Protein AF-A0A952BLX7-F1 (afdb_monomer_lite)

Radius of gyration: 27.63 Å; chains: 1; bounding box: 74×50×72 Å

Secondary structure (DSSP, 8-state):
---PPPEEEEEEE---EEEEETTEEEEE----EEPSSEEEEPSSSBTT---S-TTTS-STTTTSEEEEEGGGHHHHHHHTT-S---TTTTS-SEEEES--TTT-BTT-EEEETTEEEEEEEE----HHHHHHTTT-TTHHHHHHHTT---EEEEEEE-EEEETT-BEEEEE--TTSPBHHHHHHHHHT-TT-HHHHHHHHT-TT--HHHHHHHHHHHHHHS----SS--SS---EEEEEEEE-SSSEEEEEEEETT-PPPPP--TT-EEEEEE--TT-SSPEEEEEEB-S-S--TT-EEEEEE--PPPTT-TTS--

Structure (mmCIF, N/CA/C/O backbone):
data_AF-A0A952BLX7-F1
#
_entry.id   AF-A0A952BLX7-F1
#
loop_
_atom_site.group_PDB
_atom_site.id
_atom_site.type_symbol
_atom_site.label_atom_id
_atom_site.label_alt_id
_atom_site.label_comp_id
_atom_site.label_asym_id
_atom_site.label_entity_id
_atom_site.label_seq_id
_atom_site.pdbx_PDB_ins_code
_atom_site.Cartn_x
_atom_site.Cartn_y
_atom_site.Cartn_z
_atom_site.occupancy
_atom_site.B_iso_or_equiv
_atom_site.auth_seq_id
_atom_site.auth_comp_id
_atom_site.auth_asym_id
_atom_site.auth_atom_id
_atom_site.pdbx_PDB_model_num
ATOM 1 N N . MET A 1 1 ? -9.402 -27.417 8.555 1.00 36.72 1 MET A N 1
ATOM 2 C CA . MET A 1 1 ? -8.716 -26.109 8.569 1.00 36.72 1 MET A CA 1
ATOM 3 C C . MET A 1 1 ? -9.660 -25.122 9.219 1.00 36.72 1 MET A C 1
ATOM 5 O O . MET A 1 1 ? -10.780 -24.999 8.744 1.00 36.72 1 MET A O 1
ATOM 9 N N . ILE A 1 2 ? -9.274 -24.515 10.339 1.00 40.34 2 ILE A N 1
ATOM 10 C CA . ILE A 1 2 ? -10.074 -23.453 10.956 1.00 40.34 2 ILE A CA 1
ATOM 11 C C . ILE A 1 2 ? -9.840 -22.214 10.093 1.00 40.34 2 ILE A C 1
ATOM 13 O O . ILE A 1 2 ? -8.712 -21.730 10.031 1.00 40.34 2 ILE A O 1
ATOM 17 N N . VAL A 1 3 ? -10.861 -21.754 9.369 1.00 49.69 3 VAL A N 1
ATOM 18 C CA . VAL A 1 3 ? -10.808 -20.441 8.717 1.00 49.69 3 VAL A CA 1
ATOM 19 C C . VAL A 1 3 ? -10.721 -19.427 9.853 1.00 49.69 3 VAL A C 1
ATOM 21 O O . VAL A 1 3 ? -11.636 -19.337 10.670 1.00 49.69 3 VAL A O 1
ATOM 24 N N . SER A 1 4 ? -9.583 -18.745 9.979 1.00 61.44 4 SER A N 1
ATOM 25 C CA . SER A 1 4 ? -9.433 -17.696 10.984 1.00 61.44 4 SER A CA 1
ATOM 26 C C . SER A 1 4 ? -10.446 -16.598 10.674 1.00 61.44 4 SER A C 1
ATOM 28 O O . SER A 1 4 ? -10.419 -16.028 9.587 1.00 61.44 4 SER A O 1
ATOM 30 N N . MET A 1 5 ? -11.357 -16.330 11.607 1.00 86.06 5 MET A N 1
ATOM 31 C CA . MET A 1 5 ? -12.361 -15.279 11.450 1.00 86.06 5 MET A CA 1
ATOM 32 C C . MET A 1 5 ? -11.675 -13.911 11.401 1.00 86.06 5 MET A C 1
ATOM 34 O O . MET A 1 5 ? -10.888 -13.598 12.299 1.00 86.06 5 MET A O 1
ATOM 38 N N . MET A 1 6 ? -11.998 -13.102 10.392 1.00 96.56 6 MET A N 1
ATOM 39 C CA . MET A 1 6 ? -11.533 -11.719 10.302 1.00 96.56 6 MET A CA 1
ATOM 40 C C . MET A 1 6 ? -12.228 -10.860 11.367 1.00 96.56 6 MET A C 1
ATOM 42 O O . MET A 1 6 ? -13.430 -11.022 11.611 1.00 96.56 6 MET A O 1
ATOM 46 N N . LYS A 1 7 ? -11.484 -9.971 12.035 1.00 97.81 7 LYS A N 1
ATOM 47 C CA . LYS A 1 7 ? -12.002 -9.167 13.157 1.00 97.81 7 LYS A CA 1
ATOM 48 C C . LYS A 1 7 ? -11.437 -7.754 13.192 1.00 97.81 7 LYS A C 1
ATOM 50 O O . LYS A 1 7 ? -10.290 -7.519 12.817 1.00 97.81 7 LYS A O 1
ATOM 55 N N . LEU A 1 8 ? -12.233 -6.836 13.733 1.00 98.44 8 LEU A N 1
ATOM 56 C CA . LEU A 1 8 ? -11.800 -5.507 14.141 1.00 98.44 8 LEU A CA 1
ATOM 57 C C . LEU A 1 8 ? -11.305 -5.572 15.590 1.00 98.44 8 LEU A C 1
ATOM 59 O O . LEU A 1 8 ? -12.074 -5.869 16.501 1.00 98.44 8 LEU A O 1
ATOM 63 N N . LEU A 1 9 ? -10.020 -5.316 15.819 1.00 98.25 9 LEU A N 1
ATOM 64 C CA . LEU A 1 9 ? -9.413 -5.381 17.152 1.00 98.25 9 LEU A CA 1
ATOM 65 C C . LEU A 1 9 ? -9.428 -4.038 17.875 1.00 98.25 9 LEU A C 1
ATOM 67 O O . LEU A 1 9 ? -9.515 -4.008 19.099 1.00 98.25 9 LEU A O 1
ATOM 71 N N . SER A 1 10 ? -9.352 -2.939 17.126 1.00 98.62 10 SER A N 1
ATOM 72 C CA . SER A 1 10 ? -9.364 -1.591 17.684 1.00 98.62 10 SER A CA 1
ATOM 73 C C . SER A 1 10 ? -9.881 -0.580 16.683 1.00 98.62 10 SER A C 1
ATOM 75 O O . SER A 1 10 ? -9.601 -0.689 15.487 1.00 98.62 10 SER A O 1
ATOM 77 N N . VAL A 1 11 ? -10.572 0.432 17.203 1.00 98.56 11 VAL A N 1
ATOM 78 C CA . VAL A 1 11 ? -10.833 1.673 16.482 1.00 98.56 11 VAL A CA 1
ATOM 79 C C . VAL A 1 11 ? -9.992 2.759 17.126 1.00 98.56 11 VAL A C 1
ATOM 81 O O . VAL A 1 11 ? -10.073 2.960 18.335 1.00 98.56 11 VAL A O 1
ATOM 84 N N . ASN A 1 12 ? -9.182 3.446 16.330 1.00 98.25 12 ASN A N 1
ATOM 85 C CA . ASN A 1 12 ? -8.261 4.466 16.806 1.00 98.25 12 ASN A CA 1
ATOM 86 C C . ASN A 1 12 ? -8.581 5.800 16.128 1.00 98.25 12 ASN A C 1
ATOM 88 O O . ASN A 1 12 ? -8.758 5.871 14.907 1.00 98.25 12 ASN A O 1
ATOM 92 N N . VAL A 1 13 ? -8.636 6.872 16.911 1.00 96.25 13 VAL A N 1
ATOM 93 C CA . VAL A 1 13 ? -8.955 8.214 16.406 1.00 96.25 13 VAL A CA 1
ATOM 94 C C . VAL A 1 13 ? -8.012 9.253 16.996 1.00 96.25 13 VAL A C 1
ATOM 96 O O . VAL A 1 13 ? -7.360 9.028 18.016 1.00 96.25 13 VAL A O 1
ATOM 99 N N . SER A 1 14 ? -7.916 10.401 16.338 1.00 93.81 14 SER A N 1
ATOM 100 C CA . SER A 1 14 ? -7.248 11.580 16.869 1.00 93.81 14 SER A CA 1
ATOM 101 C C . SER A 1 14 ? -7.832 12.834 16.244 1.00 93.81 14 SER A C 1
ATOM 103 O O . SER A 1 14 ? -7.900 12.958 15.019 1.00 93.81 14 SER A O 1
ATOM 105 N N . LEU A 1 15 ? -8.149 13.823 17.075 1.00 90.69 15 LEU A N 1
ATOM 106 C CA . LEU A 1 15 ? -8.284 15.183 16.574 1.00 90.69 15 LEU A CA 1
ATOM 107 C C . LEU A 1 15 ? -6.893 15.735 16.213 1.00 90.69 15 LEU A C 1
ATOM 109 O O . LEU A 1 15 ? -5.905 15.338 16.836 1.00 90.69 15 LEU A O 1
ATOM 113 N N . PRO A 1 16 ? -6.777 16.650 15.235 1.00 87.88 16 PRO A N 1
ATOM 114 C CA . PRO A 1 16 ? -5.495 17.202 14.840 1.00 87.88 16 PRO A CA 1
ATOM 115 C C . PRO A 1 16 ? -4.842 17.949 16.003 1.00 87.88 16 PRO A C 1
ATOM 117 O O . PRO A 1 16 ? -5.470 18.779 16.657 1.00 87.88 16 PRO A O 1
ATOM 120 N N . LYS A 1 17 ? -3.562 17.666 16.241 1.00 89.44 17 LYS A N 1
ATOM 121 C CA . LYS A 1 17 ? -2.744 18.308 17.274 1.00 89.44 17 LYS A CA 1
ATOM 122 C C . LYS A 1 17 ? -1.564 19.007 16.613 1.00 89.44 17 LYS A C 1
ATOM 124 O O . LYS A 1 17 ? -1.071 18.561 15.572 1.00 89.44 17 LYS A O 1
ATOM 129 N N . GLU A 1 18 ? -1.115 20.102 17.210 1.00 91.50 18 GLU A N 1
ATOM 130 C CA . GLU A 1 18 ? 0.116 20.771 16.801 1.00 91.50 18 GLU A CA 1
ATOM 131 C C . GLU A 1 18 ? 1.326 20.067 17.408 1.00 91.50 18 GLU A C 1
ATOM 133 O O . GLU A 1 18 ? 1.372 19.797 18.607 1.00 91.50 18 GLU A O 1
ATOM 138 N N . VAL A 1 19 ? 2.318 19.776 16.574 1.00 88.81 19 VAL A N 1
ATOM 139 C CA . VAL A 1 19 ? 3.584 19.177 16.997 1.00 88.81 19 VAL A CA 1
ATOM 140 C C . VAL A 1 19 ? 4.749 19.877 16.310 1.00 88.81 19 VAL A C 1
ATOM 142 O O . VAL A 1 19 ? 4.640 20.328 15.168 1.00 88.81 19 VAL A O 1
ATOM 145 N N . SER A 1 20 ? 5.880 19.965 17.007 1.00 87.94 20 SER A N 1
ATOM 146 C CA . SER A 1 20 ? 7.116 20.498 16.435 1.00 87.94 20 SER A CA 1
ATOM 147 C C . SER A 1 20 ? 7.839 19.404 15.655 1.00 87.94 20 SER A C 1
ATOM 149 O O . SER A 1 20 ? 8.144 18.344 16.201 1.00 87.94 20 SER A O 1
ATOM 151 N N . TYR A 1 21 ? 8.128 19.653 14.380 1.00 85.38 21 TYR A N 1
ATOM 152 C CA . TYR A 1 21 ? 8.918 18.759 13.539 1.00 85.38 21 TYR A CA 1
ATOM 153 C C . TYR A 1 21 ? 9.880 19.564 12.672 1.00 85.38 21 TYR A C 1
ATOM 155 O O . TYR A 1 21 ? 9.468 20.466 11.943 1.00 85.38 21 TYR A O 1
ATOM 163 N N . GLN A 1 22 ? 11.178 19.257 12.775 1.00 85.25 22 GLN A N 1
ATOM 164 C CA . GLN A 1 22 ? 12.251 19.965 12.059 1.00 85.25 22 GLN A CA 1
ATOM 165 C C . GLN A 1 22 ? 12.176 21.501 12.210 1.00 85.25 22 GLN A C 1
ATOM 167 O O . GLN A 1 22 ? 12.393 22.249 11.259 1.00 85.25 22 GLN A O 1
ATOM 172 N N . GLY A 1 23 ? 11.822 21.980 13.409 1.00 85.56 23 GLY A N 1
ATOM 173 C CA . GLY A 1 23 ? 11.717 23.411 13.713 1.00 85.56 23 GLY A CA 1
ATOM 174 C C . GLY A 1 23 ? 10.468 24.108 13.161 1.00 85.56 23 GLY A C 1
ATOM 175 O O . GLY A 1 23 ? 10.393 25.333 13.222 1.00 85.56 23 GLY A O 1
ATOM 176 N N . LYS A 1 24 ? 9.488 23.364 12.629 1.00 89.06 24 LYS A N 1
ATOM 177 C CA . LYS A 1 24 ? 8.195 23.893 12.171 1.00 89.06 24 LYS A CA 1
ATOM 178 C C . LYS A 1 24 ? 7.045 23.293 12.974 1.00 89.06 24 LYS A C 1
ATOM 180 O O . LYS A 1 24 ? 7.069 22.107 13.297 1.00 89.06 24 LYS A O 1
ATOM 185 N N . THR A 1 25 ? 6.016 24.095 13.233 1.00 91.25 25 THR A N 1
ATOM 186 C CA . THR A 1 25 ? 4.740 23.600 13.762 1.00 91.25 25 THR A CA 1
ATOM 187 C C . THR A 1 25 ? 3.964 22.912 12.645 1.00 91.25 25 THR A C 1
ATOM 189 O O . THR A 1 25 ? 3.727 23.498 11.589 1.00 91.25 25 THR A O 1
ATOM 192 N N . VAL A 1 26 ? 3.579 21.661 12.878 1.00 89.19 26 VAL A N 1
ATOM 193 C CA . VAL A 1 26 ? 2.782 20.847 11.960 1.00 89.19 26 VAL A CA 1
ATOM 194 C C . VAL A 1 26 ? 1.507 20.412 12.671 1.00 89.19 26 VAL A C 1
ATOM 196 O O . VAL A 1 26 ? 1.565 19.843 13.758 1.00 89.19 26 VAL A O 1
ATOM 199 N N . THR A 1 27 ? 0.357 20.621 12.036 1.00 88.75 27 THR A N 1
ATOM 200 C CA . THR A 1 27 ? -0.933 20.095 12.497 1.00 88.75 27 THR A CA 1
ATOM 201 C C . THR A 1 27 ? -1.143 18.686 11.936 1.00 88.75 27 THR A C 1
ATOM 203 O O . THR A 1 27 ? -1.102 18.476 10.721 1.00 88.75 27 THR A O 1
ATOM 206 N N . THR A 1 28 ? -1.345 17.688 12.799 1.00 86.44 28 THR A N 1
ATOM 207 C CA . THR A 1 28 ? -1.470 16.282 12.381 1.00 86.44 28 THR A CA 1
ATOM 208 C C . THR A 1 28 ? -2.360 15.464 13.313 1.00 86.44 28 THR A C 1
ATOM 210 O O . THR A 1 28 ? -2.390 15.696 14.516 1.00 86.44 28 THR A O 1
ATOM 213 N N . ALA A 1 29 ? -3.043 14.466 12.754 1.00 87.81 29 ALA A N 1
ATOM 214 C CA . ALA A 1 29 ? -3.871 13.494 13.474 1.00 87.81 29 ALA A CA 1
ATOM 215 C C . ALA A 1 29 ? -3.251 12.079 13.463 1.00 87.81 29 ALA A C 1
ATOM 217 O O . ALA A 1 29 ? -3.952 11.076 13.586 1.00 87.81 29 ALA A O 1
ATOM 218 N N . ILE A 1 30 ? -1.931 11.983 13.238 1.00 90.25 30 ILE A N 1
ATOM 219 C CA . ILE A 1 30 ? -1.209 10.699 13.147 1.00 90.25 30 ILE A CA 1
ATOM 220 C C . ILE A 1 30 ? -1.085 9.985 14.503 1.00 90.25 30 ILE A C 1
ATOM 222 O O . ILE A 1 30 ? -0.892 8.776 14.552 1.00 90.25 30 ILE A O 1
ATOM 226 N N . PHE A 1 31 ? -1.200 10.725 15.607 1.00 92.31 31 PHE A N 1
ATOM 227 C CA . PHE A 1 31 ? -1.144 10.193 16.968 1.00 92.31 31 PHE A CA 1
ATOM 228 C C . PHE A 1 31 ? -2.534 9.709 17.383 1.00 92.31 31 PHE A C 1
ATOM 230 O O . PHE A 1 31 ? -3.233 10.413 18.114 1.00 92.31 31 PHE A O 1
ATOM 237 N N . LYS A 1 32 ? -2.956 8.570 16.825 1.00 94.06 32 LYS A N 1
ATOM 238 C CA . LYS A 1 32 ? -4.250 7.950 17.118 1.00 94.06 32 LYS A CA 1
ATOM 239 C C . LYS A 1 32 ? -4.170 7.081 18.359 1.00 94.06 32 LYS A C 1
ATOM 241 O O . LYS A 1 32 ? -3.190 6.362 18.540 1.00 94.06 32 LYS A O 1
ATOM 246 N N . ASP A 1 33 ? -5.228 7.150 19.152 1.00 95.75 33 ASP A N 1
ATOM 247 C CA . ASP A 1 33 ? -5.399 6.381 20.377 1.00 95.75 33 ASP A CA 1
ATOM 248 C C . ASP A 1 33 ? -6.671 5.520 20.259 1.00 95.75 33 ASP A C 1
ATOM 250 O O . ASP A 1 33 ? -7.648 5.971 19.643 1.00 95.75 33 ASP A O 1
ATOM 254 N N . PRO A 1 34 ? -6.688 4.299 20.826 1.00 97.56 34 PRO A N 1
ATOM 255 C CA . PRO A 1 34 ? -7.883 3.463 20.866 1.00 97.56 34 PRO A CA 1
ATOM 256 C C . PRO A 1 34 ? -9.051 4.159 21.568 1.00 97.56 34 PRO A C 1
ATOM 258 O O . PRO A 1 34 ? -8.881 4.730 22.648 1.00 97.56 34 PRO A O 1
ATOM 261 N N . VAL A 1 35 ? -10.252 4.064 20.996 1.00 96.19 35 VAL A N 1
ATOM 262 C CA . VAL A 1 35 ? -11.476 4.557 21.641 1.00 96.19 35 VAL A CA 1
ATOM 263 C C . VAL A 1 35 ? -12.233 3.432 22.344 1.00 96.19 35 VAL A C 1
ATOM 265 O O . VAL A 1 35 ? -12.342 2.328 21.805 1.00 96.19 35 VAL A O 1
ATOM 268 N N . PRO A 1 36 ? -12.782 3.681 23.547 1.00 93.62 36 PRO A N 1
ATOM 269 C CA . PRO A 1 36 ? -13.656 2.723 24.203 1.00 93.62 36 PRO A CA 1
ATOM 270 C C . PRO A 1 36 ? -15.046 2.720 23.553 1.00 93.62 36 PRO A C 1
ATOM 272 O O . PRO A 1 36 ? -15.604 3.769 23.239 1.00 93.62 36 PRO A O 1
ATOM 275 N N . GLY A 1 37 ? -15.645 1.535 23.442 1.00 94.81 37 GLY A N 1
ATOM 276 C CA . GLY A 1 37 ? -17.012 1.376 22.948 1.00 94.81 37 GLY A CA 1
ATOM 277 C C . GLY A 1 37 ? -17.132 1.448 21.425 1.00 94.81 37 GLY A C 1
ATOM 278 O O . GLY A 1 37 ? -16.164 1.242 20.694 1.00 94.81 37 GLY A O 1
ATOM 279 N N . ARG A 1 38 ? -18.363 1.667 20.954 1.00 97.81 38 ARG A N 1
ATOM 280 C CA . ARG A 1 38 ? -18.668 1.788 19.526 1.00 97.81 38 ARG A CA 1
ATOM 281 C C . ARG A 1 38 ? -18.596 3.250 19.099 1.00 97.81 38 ARG A C 1
ATOM 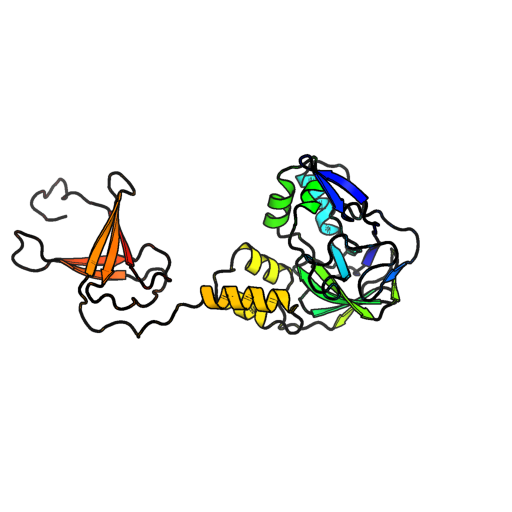283 O O . ARG A 1 38 ? -18.892 4.143 19.889 1.00 97.81 38 ARG A O 1
ATOM 290 N N . VAL A 1 39 ? -18.219 3.480 17.850 1.00 97.56 39 VAL A N 1
ATOM 291 C CA . VAL A 1 39 ? -18.072 4.805 17.255 1.00 97.56 39 VAL A CA 1
ATOM 292 C C . VAL A 1 39 ? -18.671 4.821 15.857 1.00 97.56 39 VAL A C 1
ATOM 294 O O . VAL A 1 39 ? -18.629 3.825 15.132 1.00 97.56 39 VAL A O 1
ATOM 297 N N . MET A 1 40 ? -19.256 5.955 15.486 1.00 97.88 40 MET A N 1
ATOM 298 C CA . MET A 1 40 ? -19.883 6.133 14.187 1.00 97.88 40 MET A CA 1
ATOM 299 C C . MET A 1 40 ? -18.834 6.354 13.096 1.00 97.88 40 MET A C 1
ATOM 301 O O . MET A 1 40 ? -18.023 7.279 13.175 1.00 97.88 40 MET A O 1
ATOM 305 N N . VAL A 1 41 ? -18.889 5.536 12.048 1.00 97.19 41 VAL A N 1
ATOM 306 C CA . VAL A 1 41 ? -18.167 5.774 10.798 1.00 97.19 41 VAL A CA 1
ATOM 307 C C . VAL A 1 41 ? -19.044 6.620 9.886 1.00 97.19 41 VAL A C 1
ATOM 309 O O . VAL A 1 41 ? -20.142 6.212 9.508 1.00 97.19 41 VAL A O 1
ATOM 312 N N . ARG A 1 42 ? -18.547 7.801 9.530 1.00 94.44 42 ARG A N 1
ATOM 313 C CA . ARG A 1 42 ? -19.170 8.756 8.614 1.00 94.44 42 ARG A CA 1
ATOM 314 C C . ARG A 1 42 ? -18.578 8.623 7.229 1.00 94.44 42 ARG A C 1
ATOM 316 O O . ARG A 1 42 ? -17.464 8.144 7.057 1.00 94.44 42 ARG A O 1
ATOM 323 N N . ARG A 1 43 ? -19.253 9.193 6.237 1.00 90.62 43 ARG A N 1
ATOM 324 C CA . ARG A 1 43 ? -18.808 9.202 4.840 1.00 90.62 43 ARG A CA 1
ATOM 325 C C . ARG A 1 43 ? -17.356 9.659 4.622 1.00 90.62 43 ARG A C 1
ATOM 327 O O . ARG A 1 43 ? -16.741 9.247 3.643 1.00 90.62 43 ARG A O 1
ATOM 334 N N . LEU A 1 44 ? -16.830 10.540 5.477 1.00 87.88 44 LEU A N 1
ATOM 335 C CA . LEU A 1 44 ? -15.509 11.162 5.302 1.00 87.88 44 LEU A CA 1
ATOM 336 C C . LEU A 1 44 ? -14.473 10.770 6.366 1.00 87.88 44 LEU A C 1
ATOM 338 O O . LEU A 1 44 ? -13.287 11.006 6.150 1.00 87.88 44 LEU A O 1
ATOM 342 N N . ASN A 1 45 ? -14.895 10.249 7.518 1.00 88.94 45 ASN A N 1
ATOM 343 C CA . ASN A 1 45 ? -14.036 9.949 8.666 1.00 88.94 45 ASN A CA 1
ATOM 344 C C . ASN A 1 45 ? -14.793 9.119 9.717 1.00 88.94 45 ASN A C 1
ATOM 346 O O . ASN A 1 45 ? -15.947 8.749 9.534 1.00 88.94 45 ASN A O 1
ATOM 350 N N . ILE A 1 46 ? -14.145 8.852 10.846 1.00 94.06 46 ILE A N 1
ATOM 351 C CA . ILE A 1 46 ? -14.775 8.306 12.051 1.00 94.06 46 ILE A CA 1
ATOM 352 C C . ILE A 1 46 ? -15.039 9.465 13.020 1.00 94.06 46 ILE A C 1
ATOM 354 O O . ILE A 1 46 ? -14.202 10.364 13.129 1.00 94.06 46 ILE A O 1
ATOM 358 N N . ASP A 1 47 ? -16.173 9.459 13.725 1.00 94.12 47 ASP A N 1
ATOM 359 C CA . ASP A 1 47 ? -16.458 10.455 14.765 1.00 94.12 47 ASP A CA 1
ATOM 360 C C . ASP A 1 47 ? -15.303 10.476 15.797 1.00 94.12 47 ASP A C 1
ATOM 362 O O . ASP A 1 47 ? -14.891 9.445 16.324 1.00 94.12 47 ASP A O 1
ATOM 366 N N . GLY A 1 48 ? -14.742 11.661 16.066 1.00 90.25 48 GLY A N 1
ATOM 367 C CA . GLY A 1 48 ? -13.549 11.827 16.913 1.00 90.25 48 GLY A CA 1
ATOM 368 C C . GLY A 1 48 ? -12.207 11.806 16.165 1.00 90.25 48 GLY A C 1
ATOM 369 O O . GLY A 1 48 ? -11.175 12.086 16.774 1.00 90.25 48 GLY A O 1
ATOM 370 N N . ASP A 1 49 ? -12.213 11.540 14.856 1.00 89.62 49 ASP A N 1
ATOM 371 C CA . ASP A 1 49 ? -11.053 11.658 13.968 1.00 89.62 49 ASP A CA 1
ATOM 372 C C . ASP A 1 49 ? -11.177 12.875 13.039 1.00 89.62 49 ASP A C 1
ATOM 374 O O . ASP A 1 49 ? -12.278 13.251 12.646 1.00 89.62 49 ASP A O 1
ATOM 378 N N . ASP A 1 50 ? -10.067 13.480 12.617 1.00 79.94 50 ASP A N 1
ATOM 379 C CA . ASP A 1 50 ? -10.084 14.447 11.506 1.00 79.94 50 ASP A CA 1
ATOM 380 C C . ASP A 1 50 ? -8.803 14.358 10.674 1.00 79.94 50 ASP A C 1
ATOM 382 O O . ASP A 1 50 ? -7.743 13.919 11.125 1.00 79.94 50 ASP A O 1
ATOM 386 N N . GLN A 1 51 ? -8.889 14.818 9.432 1.00 67.94 51 GLN A N 1
ATOM 387 C CA . GLN A 1 51 ? -7.767 14.873 8.507 1.00 67.94 51 GLN A CA 1
ATOM 388 C C . GLN A 1 51 ? -7.246 16.310 8.444 1.00 67.94 51 GLN A C 1
ATOM 390 O O . GLN A 1 51 ? -7.855 17.184 7.829 1.00 67.94 51 GLN A O 1
ATOM 395 N N . ALA A 1 52 ? -6.080 16.546 9.052 1.00 52.53 52 ALA A N 1
ATOM 396 C CA . ALA A 1 52 ? -5.484 17.881 9.175 1.00 52.53 52 ALA A CA 1
ATOM 397 C C . ALA A 1 52 ? -5.180 18.585 7.831 1.00 52.53 52 ALA A C 1
ATOM 399 O O . ALA A 1 52 ? -5.084 19.807 7.795 1.00 52.53 52 ALA A O 1
ATOM 400 N N . ASP A 1 53 ? -5.015 17.841 6.726 1.00 56.56 53 ASP A N 1
ATOM 401 C CA . ASP A 1 53 ? -4.794 18.428 5.395 1.00 56.56 53 ASP A CA 1
ATOM 402 C C . ASP A 1 53 ? -5.648 17.750 4.318 1.00 56.56 53 ASP A C 1
ATOM 404 O O . ASP A 1 53 ? -5.288 16.715 3.758 1.00 56.56 53 ASP A O 1
ATOM 408 N N . ARG A 1 54 ? -6.780 18.373 3.991 1.00 56.53 54 ARG A N 1
ATOM 409 C CA . ARG A 1 54 ? -7.747 17.866 3.007 1.00 56.53 54 ARG A CA 1
ATOM 410 C C . ARG A 1 54 ? -7.293 18.029 1.546 1.00 56.53 54 ARG A C 1
ATOM 412 O O . ARG A 1 54 ? -8.000 17.584 0.654 1.00 56.53 54 ARG A O 1
ATOM 419 N N . ARG A 1 55 ? -6.134 18.654 1.277 1.00 48.88 55 ARG A N 1
ATOM 420 C CA . ARG A 1 55 ? -5.595 18.843 -0.091 1.00 48.88 55 ARG A CA 1
ATOM 421 C C . ARG A 1 55 ? -4.671 17.711 -0.536 1.00 48.88 55 ARG A C 1
ATOM 423 O O . ARG A 1 55 ? -4.550 17.459 -1.728 1.00 48.88 55 ARG A O 1
ATOM 430 N N . VAL A 1 56 ? -4.007 17.047 0.411 1.00 50.56 56 VAL A N 1
ATOM 431 C CA . VAL A 1 56 ? -2.984 16.012 0.144 1.00 50.56 56 VAL A CA 1
ATOM 432 C C . VAL A 1 56 ? -3.575 14.596 0.234 1.00 50.56 56 VAL A C 1
ATOM 434 O O . VAL A 1 56 ? -2.949 13.629 -0.188 1.00 50.56 56 VAL A O 1
ATOM 437 N N . HIS A 1 57 ? -4.808 14.474 0.736 1.00 50.72 57 HIS A N 1
ATOM 438 C CA . HIS A 1 57 ? -5.517 13.210 0.955 1.00 50.72 57 HIS A CA 1
ATOM 439 C C . HIS A 1 57 ? -6.676 12.985 -0.036 1.00 50.72 57 HIS A C 1
ATOM 441 O O . HIS A 1 57 ? -7.671 12.354 0.306 1.00 50.72 57 HIS A O 1
ATOM 447 N N . GLY A 1 58 ? -6.538 13.464 -1.279 1.00 48.97 58 GLY A N 1
ATOM 448 C CA . GLY A 1 58 ? -7.591 13.345 -2.293 1.00 48.97 58 GLY A CA 1
ATOM 449 C C . GLY A 1 58 ? -8.899 14.010 -1.848 1.00 48.97 58 GLY A C 1
ATOM 450 O O . GLY A 1 58 ? -8.999 14.592 -0.770 1.00 48.97 58 GLY A O 1
ATOM 451 N N . VAL A 1 59 ? -9.932 13.954 -2.679 1.00 49.22 59 VAL A N 1
ATOM 452 C CA . VAL A 1 59 ? -11.278 14.304 -2.216 1.00 49.22 59 VAL A CA 1
ATOM 453 C C . VAL A 1 59 ? -11.642 13.236 -1.176 1.00 49.22 59 VAL A C 1
ATOM 455 O O . VAL A 1 59 ? -11.743 12.067 -1.527 1.00 49.22 59 VAL A O 1
ATOM 458 N N . GLY A 1 60 ? -11.722 13.611 0.105 1.00 59.91 60 GLY A N 1
ATOM 459 C CA . GLY A 1 60 ? -11.568 12.725 1.277 1.00 59.91 60 GLY A CA 1
ATOM 460 C C . GLY A 1 60 ? -12.557 11.566 1.470 1.00 59.91 60 GLY A C 1
ATOM 461 O O . GLY A 1 60 ? -12.595 10.996 2.552 1.00 59.91 60 GLY A O 1
ATOM 462 N N . PHE A 1 61 ? -13.348 11.200 0.463 1.00 70.12 61 PHE A N 1
ATOM 463 C CA . PHE A 1 61 ? -14.221 10.031 0.511 1.00 70.12 61 PHE A CA 1
ATOM 464 C C . PHE A 1 61 ? -13.474 8.720 0.207 1.00 70.12 61 PHE A C 1
ATOM 466 O O . PHE A 1 61 ? -13.792 7.704 0.811 1.00 70.12 61 PHE A O 1
ATOM 473 N N . GLU A 1 62 ? -12.454 8.732 -0.662 1.00 80.88 62 GLU A N 1
ATOM 474 C CA . GLU A 1 62 ? -11.700 7.518 -1.049 1.00 80.88 62 GLU A CA 1
ATOM 475 C C . GLU A 1 62 ? -10.800 6.967 0.074 1.00 80.88 62 GLU A C 1
ATOM 477 O O . GLU A 1 62 ? -10.354 5.823 0.025 1.00 80.88 62 GLU A O 1
ATOM 482 N N . MET A 1 63 ? -10.502 7.783 1.087 1.00 85.81 63 MET A N 1
ATOM 483 C CA . MET A 1 63 ? -9.567 7.465 2.174 1.00 85.81 63 MET A CA 1
ATOM 484 C C . MET A 1 63 ? -10.162 7.781 3.551 1.00 85.81 63 MET A C 1
ATOM 486 O O . MET A 1 63 ? -9.468 8.290 4.431 1.00 85.81 63 MET A O 1
ATOM 490 N N . ALA A 1 64 ? -11.456 7.499 3.723 1.00 90.38 64 ALA A N 1
ATOM 491 C CA . ALA A 1 64 ? -12.193 7.797 4.950 1.00 90.38 64 ALA A CA 1
ATOM 492 C C . ALA A 1 64 ? -11.636 7.050 6.174 1.00 90.38 64 ALA A C 1
ATOM 494 O O . ALA A 1 64 ? -11.595 7.603 7.273 1.00 90.38 64 ALA A O 1
ATOM 495 N N . THR A 1 65 ? -11.181 5.806 5.989 1.00 94.44 65 THR A N 1
ATOM 496 C CA . THR A 1 65 ? -10.564 5.003 7.055 1.00 94.44 65 THR A CA 1
ATOM 497 C C . THR A 1 65 ? -9.293 4.317 6.568 1.00 94.44 65 THR A C 1
ATOM 499 O O . THR A 1 65 ? -9.200 3.905 5.413 1.00 94.44 65 THR A O 1
ATOM 502 N N . TYR A 1 66 ? -8.298 4.201 7.446 1.00 96.44 66 TYR A N 1
ATOM 503 C CA . TYR A 1 66 ? -7.069 3.443 7.200 1.00 96.44 66 TYR A CA 1
ATOM 504 C C . TYR A 1 66 ? -7.071 2.166 8.043 1.00 96.44 66 TYR A C 1
ATOM 506 O O . TYR A 1 66 ? -7.165 2.251 9.269 1.00 96.44 66 TYR A O 1
ATOM 514 N N . ALA A 1 67 ? -6.957 1.006 7.396 1.00 98.31 67 ALA A N 1
ATOM 515 C CA . ALA A 1 67 ? -6.840 -0.288 8.051 1.00 98.31 67 ALA A CA 1
ATOM 516 C C . ALA A 1 67 ? -5.402 -0.807 8.018 1.00 98.31 67 ALA A C 1
ATOM 518 O O . ALA A 1 67 ? -4.721 -0.738 6.989 1.00 98.31 67 ALA A O 1
ATOM 519 N N . TYR A 1 68 ? -4.962 -1.361 9.147 1.00 98.50 68 TYR A N 1
ATOM 520 C CA . TYR A 1 68 ? -3.643 -1.961 9.271 1.00 98.50 68 TYR A CA 1
ATOM 521 C C . TYR A 1 68 ? -3.714 -3.335 9.957 1.00 98.50 68 TYR A C 1
ATOM 523 O O . TYR A 1 68 ? -4.265 -3.435 11.062 1.00 98.50 68 TYR A O 1
ATOM 531 N N . PRO A 1 69 ? -3.180 -4.396 9.321 1.00 98.19 69 PRO A N 1
ATOM 532 C CA . PRO A 1 69 ? -3.208 -5.747 9.876 1.00 98.19 69 PRO A CA 1
ATOM 533 C C . PRO A 1 69 ? -2.346 -5.877 11.135 1.00 98.19 69 PRO A C 1
ATOM 535 O O . PRO A 1 69 ? -1.164 -5.520 11.146 1.00 98.19 69 PRO A O 1
ATOM 538 N N . VAL A 1 70 ? -2.918 -6.441 12.198 1.00 97.81 70 VAL A N 1
ATOM 539 C CA . VAL A 1 70 ? -2.224 -6.700 13.466 1.00 97.81 70 VAL A CA 1
ATOM 540 C C . VAL A 1 70 ? -1.074 -7.692 13.292 1.00 97.81 70 VAL A C 1
ATOM 542 O O . VAL A 1 70 ? -0.105 -7.666 14.042 1.00 97.81 70 VAL A O 1
ATOM 545 N N . GLU A 1 71 ? -1.127 -8.543 12.269 1.00 96.19 71 GLU A N 1
ATOM 546 C CA . GLU A 1 71 ? -0.074 -9.495 11.923 1.00 96.19 71 GLU A CA 1
ATOM 547 C C . GLU A 1 71 ? 1.278 -8.804 11.685 1.00 96.19 71 GLU A C 1
ATOM 549 O O . GLU A 1 71 ? 2.334 -9.403 11.908 1.00 96.19 71 GLU A O 1
ATOM 554 N N . HIS A 1 72 ? 1.262 -7.529 11.284 1.00 97.94 72 HIS A N 1
ATOM 555 C CA . HIS A 1 72 ? 2.475 -6.744 11.071 1.00 97.94 72 HIS A CA 1
ATOM 556 C C . HIS A 1 72 ? 3.037 -6.132 12.353 1.00 97.94 72 HIS A C 1
ATOM 558 O O . HIS A 1 72 ? 4.214 -5.777 12.366 1.00 97.94 72 HIS A O 1
ATOM 564 N N . TYR A 1 73 ? 2.259 -6.039 13.437 1.00 97.62 73 TYR A N 1
ATOM 565 C CA . TYR A 1 73 ? 2.759 -5.552 14.729 1.00 97.62 73 TYR A CA 1
ATOM 566 C C . TYR A 1 73 ? 3.897 -6.439 15.230 1.00 97.62 73 TYR A C 1
ATOM 568 O O . TYR A 1 73 ? 5.000 -5.949 15.448 1.00 97.62 73 TYR A O 1
ATOM 576 N N . ALA A 1 74 ? 3.679 -7.756 15.260 1.00 94.12 74 ALA A N 1
ATOM 577 C CA . ALA A 1 74 ? 4.693 -8.725 15.676 1.00 94.12 74 ALA A CA 1
ATOM 578 C C . ALA A 1 74 ? 5.947 -8.707 14.783 1.00 94.12 74 ALA A C 1
ATOM 580 O O . ALA A 1 74 ? 7.047 -9.045 15.223 1.00 94.12 74 ALA A O 1
ATOM 581 N N . PHE A 1 75 ? 5.803 -8.339 13.505 1.00 96.50 75 PHE A N 1
ATOM 582 C CA . PHE A 1 75 ? 6.953 -8.125 12.630 1.00 96.50 75 PHE A CA 1
ATOM 583 C C . PHE A 1 75 ? 7.756 -6.900 13.081 1.00 96.50 75 PHE A C 1
ATOM 585 O O . PHE A 1 75 ? 8.960 -7.024 13.298 1.00 96.50 75 PHE A O 1
ATOM 592 N N . TRP A 1 76 ? 7.095 -5.755 13.269 1.00 97.00 76 TRP A N 1
ATOM 593 C CA . TRP A 1 76 ? 7.754 -4.509 13.656 1.00 97.00 76 TRP A CA 1
ATOM 594 C C . TRP A 1 76 ? 8.321 -4.531 15.074 1.00 97.00 76 TRP A C 1
ATOM 596 O O . TRP A 1 76 ? 9.384 -3.966 15.295 1.00 97.00 76 TRP A O 1
ATOM 606 N N . GLU A 1 77 ? 7.670 -5.203 16.020 1.00 96.12 77 GLU A N 1
ATOM 607 C CA . GLU A 1 77 ? 8.172 -5.392 17.388 1.00 96.12 77 GLU A CA 1
ATOM 608 C C . GLU A 1 77 ? 9.537 -6.087 17.382 1.00 96.12 77 GLU A C 1
ATOM 610 O O . GLU A 1 77 ? 10.485 -5.610 18.004 1.00 96.12 77 GLU A O 1
ATOM 615 N N . ARG A 1 78 ? 9.681 -7.158 16.590 1.00 96.19 78 ARG A N 1
ATOM 616 C CA . ARG A 1 78 ? 10.971 -7.844 16.416 1.00 96.19 78 ARG A CA 1
ATOM 617 C C . ARG A 1 78 ? 11.989 -6.981 15.679 1.00 96.19 78 ARG A C 1
ATOM 619 O O . ARG A 1 78 ? 13.133 -6.884 16.106 1.00 96.19 78 ARG A O 1
ATOM 626 N N . GLU A 1 79 ? 11.569 -6.367 14.580 1.00 95.94 79 GLU A N 1
ATOM 627 C CA . GLU A 1 79 ? 12.427 -5.586 13.681 1.00 95.94 79 GLU A CA 1
ATOM 628 C C . GLU A 1 79 ? 12.951 -4.287 14.328 1.00 95.94 79 GLU A C 1
ATOM 630 O O . GLU A 1 79 ? 14.003 -3.775 13.946 1.00 95.94 79 GLU A O 1
ATOM 635 N N . LEU A 1 80 ? 12.233 -3.757 15.323 1.00 95.12 80 LEU A N 1
ATOM 636 C CA . LEU A 1 80 ? 12.587 -2.545 16.071 1.00 95.12 80 LEU A CA 1
ATOM 637 C C . LEU A 1 80 ? 12.989 -2.824 17.525 1.00 95.12 80 LEU A C 1
ATOM 639 O O . LEU A 1 80 ? 13.213 -1.882 18.283 1.00 95.12 80 LEU A O 1
ATOM 643 N N . ASN A 1 81 ? 13.078 -4.098 17.922 1.00 94.75 81 ASN A N 1
ATOM 644 C CA . ASN A 1 81 ? 13.388 -4.528 19.287 1.00 94.75 81 ASN A CA 1
ATOM 645 C C . ASN A 1 81 ? 12.519 -3.822 20.353 1.00 94.75 81 ASN A C 1
ATOM 647 O O . ASN A 1 81 ? 13.020 -3.257 21.327 1.00 94.75 81 ASN A O 1
ATOM 651 N N . ARG A 1 82 ? 11.201 -3.827 20.136 1.00 93.75 82 ARG A N 1
ATOM 652 C CA . ARG A 1 82 ? 10.183 -3.252 21.028 1.00 93.75 82 ARG A CA 1
ATOM 653 C C . ARG A 1 82 ? 9.366 -4.378 21.646 1.00 93.75 82 ARG A C 1
ATOM 655 O O . ARG A 1 82 ? 9.020 -5.329 20.956 1.00 93.75 82 ARG A O 1
ATOM 662 N N . GLU A 1 83 ? 9.033 -4.253 22.929 1.00 92.19 83 GLU A N 1
ATOM 663 C CA . GLU A 1 83 ? 8.219 -5.262 23.623 1.00 92.19 83 GLU A CA 1
ATOM 664 C C . GLU A 1 83 ? 6.798 -5.346 23.064 1.00 92.19 83 GLU A C 1
ATOM 666 O O . GLU A 1 83 ? 6.265 -6.439 22.898 1.00 92.19 83 GLU A O 1
ATOM 671 N N . SER A 1 84 ? 6.181 -4.193 22.795 1.00 94.38 84 SER A N 1
ATOM 672 C CA . SER A 1 84 ? 4.871 -4.109 22.154 1.00 94.38 84 SER A CA 1
ATOM 673 C C . SER A 1 84 ? 4.638 -2.738 21.523 1.00 94.38 84 SER A C 1
ATOM 675 O O . SER A 1 84 ? 5.245 -1.743 21.935 1.00 94.38 84 SER A O 1
ATOM 677 N N . PHE A 1 85 ? 3.728 -2.676 20.550 1.00 95.75 85 PHE A N 1
ATOM 678 C CA . PHE A 1 85 ? 3.160 -1.417 20.066 1.00 95.75 85 PHE A CA 1
ATOM 679 C C . PHE A 1 85 ? 1.683 -1.268 20.455 1.00 95.75 85 PHE A C 1
ATOM 681 O O . PHE A 1 85 ? 0.920 -2.230 20.347 1.00 95.75 85 PHE A O 1
ATOM 688 N N . PRO A 1 86 ? 1.236 -0.064 20.859 1.00 96.12 86 PRO A N 1
ATOM 689 C CA . PRO A 1 86 ? -0.183 0.199 21.064 1.00 96.12 86 PRO A CA 1
ATOM 690 C C . PRO A 1 86 ? -0.928 0.217 19.724 1.00 96.12 86 PRO A C 1
ATOM 692 O O . PRO A 1 86 ? -0.380 0.636 18.706 1.00 96.12 86 PRO A O 1
ATOM 695 N N . TYR A 1 87 ? -2.202 -0.171 19.719 1.00 97.88 87 TYR A N 1
ATOM 696 C CA . TYR A 1 87 ? -3.045 -0.017 18.532 1.00 97.88 87 TYR A CA 1
ATOM 697 C C . TYR A 1 87 ? -3.148 1.452 18.096 1.00 97.88 87 TYR A C 1
ATOM 699 O O . TYR A 1 87 ? -3.184 2.354 18.933 1.00 97.88 87 TYR A O 1
ATOM 707 N N . GLY A 1 88 ? -3.141 1.695 16.783 1.00 96.56 88 GLY A N 1
ATOM 708 C CA . GLY A 1 88 ? -3.033 3.036 16.205 1.00 96.56 88 GLY A CA 1
ATOM 709 C C . GLY A 1 88 ? -1.592 3.530 16.026 1.00 96.56 88 GLY A C 1
ATOM 710 O O . GLY A 1 88 ? -1.390 4.654 15.555 1.00 96.56 88 GLY A O 1
ATOM 711 N N . GLN A 1 89 ? -0.573 2.729 16.377 1.00 96.12 89 GLN A N 1
ATOM 712 C 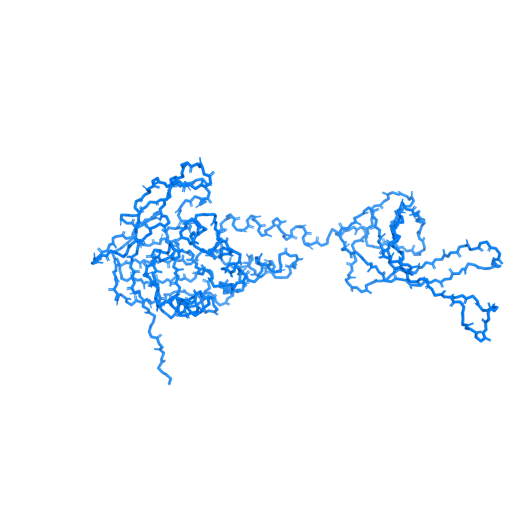CA . GLN A 1 89 ? 0.835 3.140 16.303 1.00 96.12 89 GLN A CA 1
ATOM 713 C C . GLN A 1 89 ? 1.250 3.588 14.898 1.00 96.12 89 GLN A C 1
ATOM 715 O O . GLN A 1 89 ? 2.017 4.544 14.767 1.00 96.12 89 GLN A O 1
ATOM 720 N N . PHE A 1 90 ? 0.735 2.943 13.851 1.00 95.69 90 PHE A N 1
ATOM 721 C CA . PHE A 1 90 ? 1.079 3.263 12.463 1.00 95.69 90 PHE A CA 1
ATOM 722 C C . PHE A 1 90 ? 0.131 4.310 11.855 1.00 95.69 90 PHE A C 1
ATOM 724 O O . PHE A 1 90 ? 0.213 4.621 10.663 1.00 95.69 90 PHE A O 1
ATOM 731 N N . GLY A 1 91 ? -0.724 4.909 12.691 1.00 94.56 91 GLY A N 1
ATOM 732 C CA . GLY A 1 91 ? -1.691 5.938 12.332 1.00 94.56 91 GLY A CA 1
ATOM 733 C C . GLY A 1 91 ? -2.992 5.385 11.758 1.00 94.56 91 GLY A C 1
ATOM 734 O O . GLY A 1 91 ? -3.743 6.148 11.150 1.00 94.56 91 GLY A O 1
ATOM 735 N N . GLU A 1 92 ? -3.244 4.084 11.898 1.00 96.94 92 GLU A N 1
ATOM 736 C CA . GLU A 1 92 ? -4.445 3.424 11.403 1.00 96.94 92 GLU A CA 1
ATOM 737 C C . GLU A 1 92 ? -5.676 3.734 12.240 1.00 96.94 92 GLU A C 1
ATOM 739 O O . GLU A 1 92 ? -5.611 3.829 13.464 1.00 96.94 92 GLU A O 1
ATOM 744 N N . ASN A 1 93 ? -6.815 3.849 11.565 1.00 97.88 93 ASN A N 1
ATOM 745 C CA . ASN A 1 93 ? -8.109 3.938 12.218 1.00 97.88 93 ASN A CA 1
ATOM 746 C C . ASN A 1 93 ? -8.606 2.568 12.661 1.00 97.88 93 ASN A C 1
ATOM 748 O O . ASN A 1 93 ? -9.237 2.466 13.703 1.00 97.88 93 ASN A O 1
ATOM 752 N N . LEU A 1 94 ? -8.341 1.534 11.863 1.00 98.56 94 LEU A N 1
ATOM 753 C CA . LEU A 1 94 ? -8.855 0.189 12.071 1.00 98.56 94 LEU A CA 1
ATOM 754 C C . LEU A 1 94 ? -7.675 -0.766 12.229 1.00 98.56 94 LEU A C 1
ATOM 756 O O . LEU A 1 94 ? -6.992 -1.088 11.255 1.00 98.56 94 LEU A O 1
ATOM 760 N N . THR A 1 95 ? -7.434 -1.235 13.449 1.00 98.69 95 THR A N 1
ATOM 761 C CA . THR A 1 95 ? -6.506 -2.349 13.657 1.00 98.69 95 THR A CA 1
ATOM 762 C C . THR A 1 95 ? -7.284 -3.641 13.455 1.00 98.69 95 THR A C 1
ATOM 764 O O . THR A 1 95 ? -8.234 -3.915 14.191 1.00 98.69 95 THR A O 1
ATOM 767 N N . VAL A 1 96 ? -6.920 -4.421 12.441 1.00 98.44 96 VAL A N 1
ATOM 768 C CA . VAL A 1 96 ? -7.703 -5.579 11.980 1.00 98.44 96 VAL A CA 1
ATOM 769 C C . VAL A 1 96 ? -6.891 -6.869 12.023 1.00 98.44 96 VAL A C 1
ATOM 771 O O . VAL A 1 96 ? -5.668 -6.825 11.982 1.00 98.44 96 VAL A O 1
ATOM 774 N N . SER A 1 97 ? -7.552 -8.022 12.085 1.00 97.88 97 SER A N 1
ATOM 775 C CA . SER A 1 97 ? -6.914 -9.337 11.948 1.00 97.88 97 SER A CA 1
ATOM 776 C C . SER A 1 97 ? -7.546 -10.156 10.828 1.00 97.88 97 SER A C 1
ATOM 778 O O . SER A 1 97 ? -8.748 -10.066 10.577 1.00 97.88 97 SER A O 1
ATOM 780 N N . GLY A 1 98 ? -6.735 -10.967 10.151 1.00 96.31 98 GLY A N 1
ATOM 781 C CA . GLY A 1 98 ? -7.139 -11.815 9.029 1.00 96.31 98 GLY A CA 1
ATOM 782 C C . GLY A 1 98 ? -7.250 -11.093 7.681 1.00 96.31 98 GLY A C 1
ATOM 783 O O . GLY A 1 98 ? -7.626 -11.728 6.703 1.00 96.31 98 GLY A O 1
ATOM 784 N N . LEU A 1 99 ? -6.912 -9.801 7.608 1.00 97.00 99 LEU A N 1
ATOM 785 C CA . LEU A 1 99 ? -7.039 -8.969 6.404 1.00 97.00 99 LEU A CA 1
ATOM 786 C C . LEU A 1 99 ? -5.672 -8.537 5.859 1.00 97.00 99 LEU A C 1
ATOM 788 O O . LEU A 1 99 ? -5.339 -7.356 5.863 1.00 97.00 99 LEU A O 1
ATOM 792 N N . ARG A 1 100 ? -4.851 -9.486 5.409 1.00 96.44 100 ARG A N 1
ATOM 793 C CA . ARG A 1 100 ? -3.514 -9.182 4.876 1.00 96.44 100 ARG A CA 1
ATOM 794 C C . ARG A 1 100 ? -3.578 -8.650 3.442 1.00 96.44 100 ARG A C 1
ATOM 796 O O . ARG A 1 100 ? -4.473 -8.986 2.672 1.00 96.44 100 ARG A O 1
ATOM 803 N N . GLU A 1 101 ? -2.592 -7.848 3.055 1.00 98.19 101 GLU A N 1
ATOM 804 C CA . GLU A 1 101 ? -2.528 -7.216 1.733 1.00 98.19 101 GLU A CA 1
ATOM 805 C C . GLU A 1 101 ? -2.452 -8.229 0.580 1.00 98.19 101 GLU A C 1
ATOM 807 O O . GLU A 1 101 ? -2.844 -7.904 -0.535 1.00 98.19 101 GLU A O 1
ATOM 812 N N . ASP A 1 102 ? -1.960 -9.448 0.825 1.00 97.31 102 ASP A N 1
ATOM 813 C CA . ASP A 1 102 ? -1.893 -10.537 -0.162 1.00 97.31 102 ASP A CA 1
ATOM 814 C C . ASP A 1 102 ? -3.217 -11.294 -0.339 1.00 97.31 102 ASP A C 1
ATOM 816 O O . ASP A 1 102 ? -3.343 -12.099 -1.262 1.00 97.31 102 ASP A O 1
ATOM 820 N N . THR A 1 103 ? -4.211 -11.034 0.511 1.00 96.06 103 THR A N 1
ATOM 821 C CA . THR A 1 103 ? -5.552 -11.620 0.401 1.00 96.06 103 THR A CA 1
ATOM 822 C C . THR A 1 103 ? -6.614 -10.584 0.055 1.00 96.06 103 THR A C 1
ATOM 824 O O . THR A 1 103 ? -7.545 -10.909 -0.677 1.00 96.06 103 THR A O 1
ATOM 827 N N . VAL A 1 104 ? -6.468 -9.353 0.547 1.00 97.81 104 VAL A N 1
ATOM 828 C CA . VAL A 1 104 ? -7.387 -8.235 0.288 1.00 97.81 104 VAL A CA 1
ATOM 829 C C . VAL A 1 104 ? -7.145 -7.648 -1.103 1.00 97.81 104 VAL A C 1
ATOM 831 O O . VAL A 1 104 ? -5.996 -7.420 -1.491 1.00 97.81 104 VAL A O 1
ATOM 834 N N . ARG A 1 105 ? -8.218 -7.370 -1.846 1.00 98.06 105 ARG A N 1
ATOM 835 C CA . ARG A 1 105 ? -8.193 -6.795 -3.198 1.00 98.06 105 ARG A CA 1
ATOM 836 C C . ARG A 1 105 ? -8.730 -5.377 -3.241 1.00 98.06 105 ARG A C 1
ATOM 838 O O . ARG A 1 105 ? -9.506 -4.945 -2.392 1.00 98.06 105 ARG A O 1
ATOM 845 N N . VAL A 1 106 ? -8.300 -4.644 -4.264 1.00 97.31 106 VAL A N 1
ATOM 846 C CA . VAL A 1 106 ? -8.913 -3.362 -4.626 1.00 97.31 106 VAL A CA 1
ATOM 847 C C . VAL A 1 106 ? -10.387 -3.608 -4.944 1.00 97.31 106 VAL A C 1
ATOM 849 O O . VAL A 1 106 ? -10.702 -4.472 -5.753 1.00 97.31 106 VAL A O 1
ATOM 852 N N . GLY A 1 107 ? -11.281 -2.847 -4.314 1.00 96.56 107 GLY A N 1
ATOM 853 C CA . GLY A 1 107 ? -12.722 -2.971 -4.507 1.00 96.56 107 GLY A CA 1
ATOM 854 C C . GLY A 1 107 ? -13.434 -3.942 -3.571 1.00 96.56 107 GLY A C 1
ATOM 855 O O . GLY A 1 107 ? -14.663 -3.896 -3.555 1.00 96.56 107 GLY A O 1
ATOM 856 N N . ASP A 1 108 ? -12.716 -4.742 -2.768 1.00 98.19 108 ASP A N 1
ATOM 857 C CA . ASP A 1 108 ? -13.341 -5.610 -1.762 1.00 98.19 108 ASP A CA 1
ATOM 858 C C . ASP A 1 108 ? -14.259 -4.796 -0.848 1.00 98.19 108 ASP A C 1
ATOM 860 O O . ASP A 1 108 ? -13.874 -3.733 -0.347 1.00 98.19 108 ASP A O 1
ATOM 864 N N . ILE A 1 109 ? -15.463 -5.311 -0.609 1.00 98.50 109 ILE A N 1
ATOM 865 C CA . ILE A 1 109 ? -16.460 -4.695 0.262 1.00 98.50 109 ILE A CA 1
ATOM 866 C C . ILE A 1 109 ? -16.578 -5.525 1.533 1.00 98.50 109 ILE A C 1
ATOM 868 O O . ILE A 1 109 ? -16.925 -6.704 1.487 1.00 98.50 109 ILE A O 1
ATOM 872 N N . PHE A 1 110 ? -16.356 -4.886 2.676 1.00 98.62 110 PHE A N 1
ATOM 873 C CA . PHE A 1 110 ? -16.459 -5.491 3.993 1.00 98.62 110 PHE A CA 1
ATOM 874 C C . PHE A 1 110 ? -17.581 -4.866 4.812 1.00 98.62 110 PHE A C 1
ATOM 876 O O . PHE A 1 110 ? -17.704 -3.642 4.892 1.00 98.62 110 PHE A O 1
ATOM 883 N N . ARG A 1 111 ? -18.354 -5.710 5.493 1.00 98.69 111 ARG A N 1
ATOM 884 C CA . ARG A 1 111 ? -19.231 -5.286 6.582 1.00 98.69 111 ARG A CA 1
ATOM 885 C C . ARG A 1 111 ? -18.488 -5.418 7.902 1.00 98.69 111 ARG A C 1
ATOM 887 O O . ARG A 1 111 ? -17.934 -6.473 8.205 1.00 98.69 111 ARG A O 1
ATOM 894 N N . ILE A 1 112 ? -18.477 -4.336 8.674 1.00 98.38 112 ILE A N 1
ATOM 895 C CA . ILE A 1 112 ? -17.892 -4.289 10.015 1.00 98.38 112 ILE A CA 1
ATOM 896 C C . ILE A 1 112 ? -18.900 -3.592 10.909 1.00 98.38 112 ILE A C 1
ATOM 898 O O . ILE A 1 112 ? -19.227 -2.430 10.675 1.00 98.38 112 ILE A O 1
ATOM 902 N N . GLY A 1 113 ? -19.434 -4.302 11.902 1.00 97.19 113 GLY A N 1
ATOM 903 C CA . GLY A 1 113 ? -20.529 -3.773 12.710 1.00 97.19 113 GLY A CA 1
ATOM 904 C C . GLY A 1 113 ? -21.693 -3.289 11.831 1.00 97.19 113 GLY A C 1
ATOM 905 O O . GLY A 1 113 ? -22.245 -4.050 11.039 1.00 97.19 113 GLY A O 1
ATOM 906 N N . GLY A 1 114 ? -22.059 -2.011 11.968 1.00 97.88 114 GLY A N 1
ATOM 907 C CA . GLY A 1 114 ? -23.104 -1.376 11.162 1.00 97.88 114 GLY A CA 1
ATOM 908 C C . GLY A 1 114 ? -22.630 -0.750 9.846 1.00 97.88 114 GLY A C 1
ATOM 909 O O . GLY A 1 114 ? -23.477 -0.339 9.062 1.00 97.88 114 GLY A O 1
ATOM 910 N N . ALA A 1 115 ? -21.322 -0.652 9.595 1.00 98.56 115 ALA A N 1
ATOM 911 C CA . ALA A 1 115 ? -20.779 0.056 8.435 1.00 98.56 115 ALA A CA 1
ATOM 912 C C . ALA A 1 115 ? -20.459 -0.896 7.271 1.00 98.56 115 ALA A C 1
ATOM 914 O O . ALA A 1 115 ? -20.061 -2.047 7.481 1.00 98.56 115 ALA A O 1
ATOM 915 N N . LEU A 1 116 ? -20.590 -0.386 6.043 1.00 98.56 116 LEU A N 1
ATOM 916 C CA . LEU A 1 116 ? -20.143 -1.058 4.821 1.00 98.56 116 LEU A CA 1
ATOM 917 C C . LEU A 1 116 ? -18.987 -0.261 4.214 1.00 98.56 116 LEU A C 1
ATOM 919 O O . LEU A 1 116 ? -19.155 0.904 3.845 1.00 98.56 116 LEU A O 1
ATOM 923 N N . LEU A 1 117 ? -17.814 -0.881 4.136 1.00 98.12 117 LEU A N 1
ATOM 924 C CA . LEU A 1 117 ? -16.560 -0.238 3.754 1.00 98.12 117 LEU A CA 1
ATOM 925 C C . LEU A 1 117 ? -15.980 -0.914 2.518 1.00 98.12 117 LEU A C 1
ATOM 927 O O . LEU A 1 117 ? -15.976 -2.136 2.440 1.00 98.12 117 LEU A O 1
ATOM 931 N N . GLN A 1 118 ? -15.449 -0.135 1.582 1.00 97.69 118 GLN A N 1
ATOM 932 C CA . GLN A 1 118 ? -14.840 -0.660 0.364 1.00 97.69 118 GLN A CA 1
ATOM 933 C C . GLN A 1 118 ? -13.371 -0.280 0.274 1.00 97.69 118 GLN A C 1
ATOM 935 O O . GLN A 1 118 ? -13.029 0.889 0.441 1.00 97.69 118 GLN A O 1
ATOM 940 N N . VAL A 1 119 ? -12.513 -1.250 -0.024 1.00 97.00 119 VAL A N 1
ATOM 941 C CA . VAL A 1 119 ? -11.075 -1.051 -0.207 1.00 97.00 119 VAL A CA 1
ATOM 942 C C . VAL A 1 119 ? -10.802 -0.259 -1.478 1.00 97.00 119 VAL A C 1
ATOM 944 O O . VAL A 1 119 ? -11.295 -0.602 -2.549 1.00 97.00 119 VAL A O 1
ATOM 947 N N . THR A 1 120 ? -9.971 0.775 -1.378 1.00 93.75 120 THR A N 1
ATOM 948 C CA . THR A 1 120 ? -9.707 1.694 -2.497 1.00 93.75 120 THR A CA 1
ATOM 949 C C . THR A 1 120 ? -8.267 1.620 -2.990 1.00 93.75 120 THR A C 1
ATOM 951 O O . THR A 1 120 ? -8.013 1.572 -4.194 1.00 93.75 120 THR A O 1
ATOM 954 N N . GLN A 1 121 ? -7.298 1.622 -2.072 1.00 93.19 121 GLN A N 1
ATOM 955 C CA . GLN A 1 121 ? -5.879 1.762 -2.407 1.00 93.19 121 GLN A CA 1
ATOM 956 C C . GLN A 1 121 ? -4.958 1.381 -1.238 1.00 93.19 121 GLN A C 1
ATOM 958 O O . GLN A 1 121 ? -5.370 1.461 -0.077 1.00 93.19 121 GLN A O 1
ATOM 963 N N . PRO A 1 122 ? -3.679 1.055 -1.503 1.00 95.38 122 PRO A N 1
ATOM 964 C CA . PRO A 1 122 ? -2.678 0.940 -0.454 1.00 95.38 122 PRO A CA 1
ATOM 965 C C . PRO A 1 122 ? -2.414 2.282 0.238 1.00 95.38 122 PRO A C 1
ATOM 967 O O . PRO A 1 122 ? -2.593 3.374 -0.319 1.00 95.38 122 PRO A O 1
ATOM 970 N N . ARG A 1 123 ? -1.900 2.204 1.462 1.00 93.19 123 ARG A N 1
ATOM 971 C CA . ARG A 1 123 ? -1.318 3.351 2.164 1.00 93.19 123 ARG A CA 1
ATOM 972 C C . ARG A 1 123 ? 0.067 3.661 1.590 1.00 93.19 123 ARG A C 1
ATOM 974 O O . ARG A 1 123 ? 0.945 2.812 1.598 1.00 93.19 123 ARG A O 1
ATOM 981 N N . VAL A 1 124 ? 0.309 4.908 1.182 1.00 88.75 124 VAL A N 1
ATOM 982 C CA . VAL A 1 124 ? 1.657 5.368 0.782 1.00 88.75 124 VAL A CA 1
ATOM 983 C C . VAL A 1 124 ? 2.269 6.226 1.885 1.00 88.75 124 VAL A C 1
ATOM 985 O O . VAL A 1 124 ? 1.776 7.339 2.086 1.00 88.75 124 VAL A O 1
ATOM 988 N N . PRO A 1 125 ? 3.294 5.760 2.625 1.00 85.44 125 PRO A N 1
ATOM 989 C CA . PRO A 1 125 ? 3.808 6.444 3.809 1.00 85.44 125 PRO A CA 1
ATOM 990 C C . PRO A 1 125 ? 4.186 7.900 3.516 1.00 85.44 125 PRO A C 1
ATOM 992 O O . PRO A 1 125 ? 4.661 8.250 2.442 1.00 85.44 125 PRO A O 1
ATOM 995 N N . CYS A 1 126 ? 3.935 8.775 4.488 1.00 83.62 126 CYS A N 1
ATOM 996 C CA . CYS A 1 126 ? 4.221 10.204 4.384 1.00 83.62 126 CYS A CA 1
ATOM 997 C C . CYS A 1 126 ? 5.031 10.664 5.597 1.00 83.62 126 CYS A C 1
ATOM 999 O O . CYS A 1 126 ? 5.143 9.936 6.583 1.00 83.62 126 CYS A O 1
ATOM 1001 N N . TYR A 1 127 ? 5.550 11.893 5.563 1.00 83.50 127 TYR A N 1
ATOM 1002 C CA . TYR A 1 127 ? 6.400 12.423 6.637 1.00 83.50 127 TYR A CA 1
ATOM 1003 C C . TYR A 1 127 ? 5.726 12.425 8.025 1.00 83.50 127 TYR A C 1
ATOM 1005 O O . TYR A 1 127 ? 6.416 12.371 9.036 1.00 83.50 127 TYR A O 1
ATOM 1013 N N . LYS A 1 128 ? 4.385 12.399 8.103 1.00 88.19 128 LYS A N 1
ATOM 1014 C CA . LYS A 1 128 ? 3.658 12.256 9.377 1.00 88.19 128 LYS A CA 1
ATOM 1015 C C . LYS A 1 128 ? 3.966 10.926 10.082 1.00 88.19 128 LYS A C 1
ATOM 1017 O O . LYS A 1 128 ? 4.032 10.903 11.304 1.00 88.19 128 LYS A O 1
ATOM 1022 N N . LEU A 1 129 ? 4.209 9.840 9.340 1.00 90.12 129 LEU A N 1
ATOM 1023 C CA . LEU A 1 129 ? 4.638 8.564 9.928 1.00 90.12 129 LEU A CA 1
ATOM 1024 C C . LEU A 1 129 ? 6.024 8.694 10.574 1.00 90.12 129 LEU A C 1
ATOM 1026 O O . LEU A 1 129 ? 6.225 8.202 11.678 1.00 90.12 129 LEU A O 1
ATOM 1030 N N . ALA A 1 130 ? 6.941 9.428 9.936 1.00 89.00 130 ALA A N 1
ATOM 1031 C CA . ALA A 1 130 ? 8.253 9.736 10.510 1.00 89.00 130 ALA A CA 1
ATOM 1032 C C . ALA A 1 130 ? 8.125 10.497 11.838 1.00 89.00 130 ALA A C 1
ATOM 1034 O O . ALA A 1 130 ? 8.863 10.238 12.778 1.00 89.00 130 ALA A O 1
ATOM 1035 N N . MET A 1 131 ? 7.155 11.412 11.934 1.00 89.75 131 MET A N 1
ATOM 1036 C CA . MET A 1 131 ? 6.870 12.145 13.172 1.00 89.75 131 MET A CA 1
ATOM 1037 C C . MET A 1 131 ? 6.351 11.225 14.283 1.00 89.75 131 MET A C 1
ATOM 1039 O O . MET A 1 131 ? 6.707 11.406 15.442 1.00 89.75 131 MET A O 1
ATOM 1043 N N . ARG A 1 132 ? 5.505 10.244 13.941 1.00 91.44 132 ARG A N 1
ATOM 1044 C CA . ARG A 1 132 ? 4.973 9.267 14.905 1.00 91.44 132 ARG A CA 1
ATOM 1045 C C . ARG A 1 132 ? 6.046 8.293 15.393 1.00 91.44 132 ARG A C 1
ATOM 1047 O O . ARG A 1 132 ? 6.006 7.887 16.551 1.00 91.44 132 ARG A O 1
ATOM 1054 N N . MET A 1 133 ? 6.989 7.960 14.516 1.00 92.56 133 MET A N 1
ATOM 1055 C CA . MET A 1 133 ? 8.085 7.012 14.728 1.00 92.56 133 MET A CA 1
ATOM 1056 C C . MET A 1 133 ? 9.421 7.737 14.937 1.00 92.56 133 MET A C 1
ATOM 1058 O O . MET A 1 133 ? 10.450 7.291 14.450 1.00 92.56 133 MET A O 1
ATOM 1062 N N . ALA A 1 134 ? 9.408 8.880 15.632 1.00 86.06 134 ALA A N 1
ATOM 1063 C CA . ALA A 1 134 ? 10.542 9.808 15.702 1.00 86.06 134 ALA A CA 1
ATOM 1064 C C . ALA A 1 134 ? 11.855 9.203 16.240 1.00 86.06 134 ALA A C 1
ATOM 1066 O O . ALA A 1 134 ? 12.926 9.732 15.953 1.00 86.06 134 ALA A O 1
ATOM 1067 N N . GLU A 1 135 ? 11.777 8.112 17.003 1.00 87.38 135 GLU A N 1
ATOM 1068 C CA . GLU A 1 135 ? 12.941 7.379 17.521 1.00 87.38 135 GLU A CA 1
ATOM 1069 C C . GLU A 1 135 ? 13.640 6.520 16.453 1.00 87.38 135 GLU A C 1
ATOM 1071 O O . GLU A 1 135 ? 14.775 6.107 16.656 1.00 87.38 135 GLU A O 1
ATOM 1076 N N . GLU A 1 136 ? 12.995 6.303 15.302 1.00 89.62 136 GLU A N 1
ATOM 1077 C CA . GLU A 1 136 ? 13.455 5.453 14.202 1.00 89.62 136 GLU A CA 1
ATOM 1078 C C . GLU A 1 136 ? 13.475 6.271 12.887 1.00 89.62 136 GLU A C 1
ATOM 1080 O O . GLU A 1 136 ? 12.533 6.215 12.088 1.00 89.62 136 GLU A O 1
ATOM 1085 N N . PRO A 1 137 ? 14.515 7.092 12.633 1.00 83.31 137 PRO A N 1
ATOM 1086 C CA . PRO A 1 137 ? 14.509 8.074 11.541 1.00 83.31 137 PRO A CA 1
ATOM 1087 C C . PRO A 1 137 ? 14.355 7.478 10.134 1.00 83.31 137 PRO A C 1
ATOM 1089 O O . PRO A 1 137 ? 13.821 8.133 9.237 1.00 83.31 137 PRO A O 1
ATOM 1092 N N . ASP A 1 138 ? 14.820 6.245 9.930 1.00 89.56 138 ASP A N 1
ATOM 1093 C CA . ASP A 1 138 ? 14.740 5.508 8.667 1.00 89.56 138 ASP A CA 1
ATOM 1094 C C . ASP A 1 138 ? 13.462 4.659 8.540 1.00 89.56 138 ASP A C 1
ATOM 1096 O O . ASP A 1 138 ? 13.221 4.037 7.497 1.00 89.56 138 ASP A O 1
ATOM 1100 N N . PHE A 1 139 ? 12.601 4.668 9.563 1.00 93.88 139 PHE A N 1
ATOM 1101 C CA . PHE A 1 139 ? 11.402 3.845 9.610 1.00 93.88 139 PHE A CA 1
ATOM 1102 C C . PHE A 1 139 ? 10.480 4.019 8.400 1.00 93.88 139 PHE A C 1
ATOM 1104 O O . PHE A 1 139 ? 10.041 3.002 7.873 1.00 93.88 139 PHE A O 1
ATOM 1111 N N . PRO A 1 140 ? 10.193 5.231 7.878 1.00 91.94 140 PRO A N 1
ATOM 1112 C CA . PRO A 1 140 ? 9.344 5.363 6.694 1.00 91.94 140 PRO A CA 1
ATOM 1113 C C . PRO A 1 140 ? 9.877 4.602 5.473 1.00 91.94 140 PRO A C 1
ATOM 1115 O O . PRO A 1 140 ? 9.090 4.013 4.734 1.00 91.94 140 PRO A O 1
ATOM 1118 N N . ALA A 1 141 ? 11.200 4.583 5.280 1.00 91.44 141 ALA A N 1
ATOM 1119 C CA . ALA A 1 141 ? 11.828 3.859 4.180 1.00 91.44 141 ALA A CA 1
ATOM 1120 C C . ALA A 1 141 ? 11.743 2.343 4.400 1.00 91.44 141 ALA A C 1
ATOM 1122 O O . ALA A 1 141 ? 11.390 1.614 3.475 1.00 91.44 141 ALA A O 1
ATOM 1123 N N . ARG A 1 142 ? 11.984 1.870 5.631 1.00 95.00 142 ARG A N 1
ATOM 1124 C CA . ARG A 1 142 ? 11.825 0.454 6.009 1.00 95.00 142 ARG A CA 1
ATOM 1125 C C . ARG A 1 142 ? 10.376 -0.003 5.865 1.00 95.00 142 ARG A C 1
ATOM 1127 O O . ARG A 1 142 ? 10.120 -1.055 5.287 1.00 95.00 142 ARG A O 1
ATOM 1134 N N . PHE A 1 143 ? 9.428 0.808 6.326 1.00 95.75 143 PHE A N 1
ATOM 1135 C CA . PHE A 1 143 ? 7.992 0.571 6.217 1.00 95.75 143 PHE A CA 1
ATOM 1136 C C . PHE A 1 143 ? 7.575 0.411 4.757 1.00 95.75 143 PHE A C 1
ATOM 1138 O O . PHE A 1 143 ? 6.969 -0.599 4.401 1.00 95.75 143 PHE A O 1
ATOM 1145 N N . GLN A 1 144 ? 7.995 1.344 3.899 1.00 94.19 144 GLN A N 1
ATOM 1146 C CA . GLN A 1 144 ? 7.749 1.275 2.464 1.00 94.19 144 GLN A CA 1
ATOM 1147 C C . GLN A 1 144 ? 8.389 0.031 1.830 1.00 94.19 144 GLN A C 1
ATOM 1149 O O . GLN A 1 144 ? 7.703 -0.732 1.158 1.00 94.19 144 GLN A O 1
ATOM 1154 N N . ALA A 1 145 ? 9.678 -0.211 2.081 1.00 92.69 145 ALA A N 1
ATOM 1155 C CA . ALA A 1 145 ? 10.411 -1.348 1.523 1.00 92.69 145 ALA A CA 1
ATOM 1156 C C . ALA A 1 145 ? 9.855 -2.707 1.977 1.00 92.69 145 ALA A C 1
ATOM 1158 O O . ALA A 1 145 ? 9.967 -3.696 1.258 1.00 92.69 145 ALA A O 1
ATOM 1159 N N . SER A 1 146 ? 9.238 -2.766 3.159 1.00 95.50 146 SER A N 1
ATOM 1160 C CA . SER A 1 146 ? 8.647 -3.995 3.689 1.00 95.50 146 SER A CA 1
ATOM 1161 C C . SER A 1 146 ? 7.385 -4.445 2.945 1.00 95.50 146 SER A C 1
ATOM 1163 O O . SER A 1 146 ? 6.980 -5.597 3.111 1.00 95.50 146 SER A O 1
ATOM 1165 N N . GLY A 1 147 ? 6.723 -3.536 2.216 1.00 95.75 147 GLY A N 1
ATOM 1166 C CA . GLY A 1 147 ? 5.416 -3.752 1.592 1.00 95.75 147 GLY A CA 1
ATOM 1167 C C . GLY A 1 147 ? 4.238 -3.917 2.568 1.00 95.75 147 GLY A C 1
ATOM 1168 O O . GLY A 1 147 ? 3.108 -4.086 2.123 1.00 95.75 147 GLY A O 1
ATOM 1169 N N . ARG A 1 148 ? 4.473 -3.848 3.885 1.00 97.06 148 ARG A N 1
ATOM 1170 C CA . ARG A 1 148 ? 3.463 -3.981 4.950 1.00 97.06 148 ARG A CA 1
ATOM 1171 C C . ARG A 1 148 ? 2.854 -2.625 5.244 1.00 97.06 148 ARG A C 1
ATOM 1173 O O . ARG A 1 148 ? 3.174 -2.005 6.253 1.00 97.06 148 ARG A O 1
ATOM 1180 N N . MET A 1 149 ? 2.081 -2.110 4.298 1.00 96.31 149 MET A N 1
ATOM 1181 C CA . MET A 1 149 ? 1.604 -0.732 4.364 1.00 96.31 149 MET A CA 1
ATOM 1182 C C . MET A 1 149 ? 0.143 -0.619 4.799 1.00 96.31 149 MET A C 1
ATOM 1184 O O . MET A 1 149 ? -0.269 0.459 5.206 1.00 96.31 149 MET A O 1
ATOM 1188 N N . GLY A 1 150 ? -0.639 -1.698 4.763 1.00 97.94 150 GLY A N 1
ATOM 1189 C CA . GLY A 1 150 ? -2.089 -1.633 4.917 1.00 97.94 150 GLY A CA 1
ATOM 1190 C C . GLY A 1 150 ? -2.769 -0.878 3.769 1.00 97.94 150 GLY A C 1
ATOM 1191 O O . GLY A 1 150 ? -2.181 -0.616 2.713 1.00 97.94 150 GLY A O 1
ATOM 1192 N N . PHE A 1 151 ? -4.038 -0.531 3.965 1.00 97.38 151 PHE A N 1
ATOM 1193 C CA . PHE A 1 151 ? -4.897 -0.022 2.895 1.00 97.38 151 PHE A CA 1
ATOM 1194 C C . PHE A 1 151 ? -5.994 0.903 3.415 1.00 97.38 151 PHE A C 1
ATOM 1196 O O . PHE A 1 151 ? -6.382 0.869 4.582 1.00 97.38 151 PHE A O 1
ATOM 1203 N N . TYR A 1 152 ? -6.478 1.760 2.526 1.00 95.62 152 TYR A N 1
ATOM 1204 C CA . TYR A 1 152 ? -7.586 2.664 2.786 1.00 95.62 152 TYR A CA 1
ATOM 1205 C C . TYR A 1 152 ? -8.917 2.052 2.369 1.00 95.62 152 TYR A C 1
ATOM 1207 O O . TYR A 1 152 ? -8.983 1.268 1.417 1.00 95.62 152 TYR A O 1
ATOM 1215 N N . LEU A 1 153 ? -9.972 2.460 3.075 1.00 95.81 153 LEU A N 1
ATOM 1216 C CA . LEU A 1 153 ? -11.346 2.154 2.724 1.00 95.81 153 LEU A CA 1
ATOM 1217 C C . LEU A 1 153 ? -12.197 3.423 2.659 1.00 95.81 153 LEU A C 1
ATOM 1219 O O . LEU A 1 153 ? -12.098 4.308 3.520 1.00 95.81 153 LEU A O 1
ATOM 1223 N N . ARG A 1 154 ? -13.076 3.467 1.657 1.00 94.31 154 ARG A N 1
ATOM 1224 C CA . ARG A 1 154 ? -14.195 4.408 1.567 1.00 94.31 154 ARG A CA 1
ATOM 1225 C C . ARG A 1 154 ? -15.439 3.835 2.225 1.00 94.31 154 ARG A C 1
ATOM 1227 O O . ARG A 1 154 ? -15.582 2.622 2.361 1.00 94.31 154 ARG A O 1
ATOM 1234 N N . VAL A 1 155 ? -16.354 4.715 2.606 1.00 95.75 155 VAL A N 1
ATOM 1235 C CA . VAL A 1 155 ? -17.600 4.347 3.286 1.00 95.75 155 VAL A CA 1
ATOM 1236 C C . VAL A 1 155 ? -18.731 4.306 2.268 1.00 95.75 155 VAL A C 1
ATOM 1238 O O . VAL A 1 155 ? -19.029 5.321 1.636 1.00 95.75 155 VAL A O 1
ATOM 1241 N N . LEU A 1 156 ? -19.344 3.133 2.111 1.00 96.12 156 LEU A N 1
ATOM 1242 C CA . LEU A 1 156 ? -20.536 2.929 1.286 1.00 96.12 156 LEU A CA 1
ATOM 1243 C C . LEU A 1 156 ? -21.814 3.124 2.110 1.00 96.12 156 LEU A C 1
ATOM 1245 O O . LEU A 1 156 ? -22.752 3.769 1.648 1.00 96.12 156 LEU A O 1
ATOM 1249 N N . GLU A 1 157 ? -21.818 2.621 3.347 1.00 97.88 157 GLU A N 1
ATOM 1250 C CA . GLU A 1 157 ? -22.900 2.800 4.321 1.00 97.88 157 GLU A CA 1
ATOM 1251 C C . GLU A 1 157 ? -22.303 3.255 5.659 1.00 97.88 157 GLU A C 1
ATOM 1253 O O . GLU A 1 157 ? -21.414 2.591 6.201 1.00 97.88 157 GLU A O 1
ATOM 1258 N N . GLU A 1 158 ? -22.780 4.391 6.180 1.00 98.19 158 GLU A N 1
ATOM 1259 C CA . GLU A 1 158 ? -22.427 4.861 7.525 1.00 98.19 158 GLU A CA 1
ATOM 1260 C C . GLU A 1 158 ? -22.987 3.913 8.588 1.00 98.19 158 GLU A C 1
ATOM 1262 O O . GLU A 1 158 ? -24.090 3.383 8.446 1.00 98.19 158 GLU A O 1
ATOM 1267 N N . GLY A 1 159 ? -22.257 3.737 9.686 1.00 98.31 159 GLY A N 1
ATOM 1268 C CA . GLY A 1 159 ? -22.709 2.883 10.774 1.00 98.31 159 GLY A CA 1
ATOM 1269 C C . GLY A 1 159 ? -21.737 2.818 11.940 1.00 98.31 159 GLY A C 1
ATOM 1270 O O . GLY A 1 159 ? -20.575 3.212 11.841 1.00 98.31 159 GLY A O 1
ATOM 1271 N N . GLU A 1 160 ? -22.230 2.322 13.072 1.00 98.56 160 GLU A N 1
ATOM 1272 C CA . GLU A 1 160 ? -21.416 2.163 14.273 1.00 98.56 160 GLU A CA 1
ATOM 1273 C C . GLU A 1 160 ? -20.579 0.886 14.220 1.00 98.56 160 GLU A C 1
ATOM 1275 O O . GLU A 1 160 ? -21.104 -0.210 13.974 1.00 98.56 160 GLU A O 1
ATOM 1280 N N . ILE A 1 161 ? -19.296 1.029 14.539 1.00 98.62 161 ILE A N 1
ATOM 1281 C CA . ILE A 1 161 ? -18.326 -0.063 14.652 1.00 98.62 161 ILE A CA 1
ATOM 1282 C C . ILE A 1 161 ? -17.668 -0.039 16.028 1.00 98.62 161 ILE A C 1
ATOM 1284 O O . ILE A 1 161 ? -17.587 1.013 16.658 1.00 98.62 161 ILE A O 1
ATOM 1288 N N . GLY A 1 162 ? -17.159 -1.170 16.497 1.00 98.31 162 GLY A N 1
ATOM 1289 C CA . GLY A 1 162 ? -16.384 -1.239 17.732 1.00 98.31 162 GLY A CA 1
ATOM 1290 C C . GLY A 1 162 ? -15.411 -2.410 17.756 1.00 98.31 162 GLY A C 1
ATOM 1291 O O . GLY A 1 162 ? -15.515 -3.357 16.976 1.00 98.31 162 GLY A O 1
ATOM 1292 N N . ALA A 1 163 ? -14.453 -2.346 18.680 1.00 98.12 163 ALA A N 1
ATOM 1293 C CA . ALA A 1 163 ? -13.538 -3.454 18.925 1.00 98.12 163 ALA A CA 1
ATOM 1294 C C . ALA A 1 163 ? -14.314 -4.748 19.237 1.00 98.12 163 ALA A C 1
ATOM 1296 O O . ALA A 1 163 ? -15.245 -4.753 20.044 1.00 98.12 163 ALA A O 1
ATOM 1297 N N . GLY A 1 164 ? -13.912 -5.848 18.603 1.00 97.38 164 GLY A N 1
ATOM 1298 C CA . GLY A 1 164 ? -14.554 -7.157 18.702 1.00 97.38 164 GLY A CA 1
ATOM 1299 C C . GLY A 1 164 ? -15.547 -7.471 17.582 1.00 97.38 164 GLY A C 1
ATOM 1300 O O . GLY A 1 164 ? -15.903 -8.643 17.439 1.00 97.38 164 GLY A O 1
ATOM 1301 N N . ASP A 1 165 ? -15.954 -6.485 16.773 1.00 98.19 165 ASP A N 1
ATOM 1302 C CA . ASP A 1 165 ? -16.835 -6.721 15.628 1.00 98.19 165 ASP A CA 1
ATOM 1303 C C . ASP A 1 165 ? -16.190 -7.702 14.628 1.00 98.19 165 ASP A C 1
ATOM 1305 O O . ASP A 1 165 ? -14.984 -7.661 14.345 1.00 98.19 165 ASP A O 1
ATOM 1309 N N . ALA A 1 166 ? -17.016 -8.598 14.084 1.00 97.62 166 ALA A N 1
ATOM 1310 C CA . ALA A 1 166 ? -16.630 -9.439 12.961 1.00 97.62 166 ALA A CA 1
ATOM 1311 C C . ALA A 1 166 ? -16.421 -8.579 11.709 1.00 97.62 166 ALA A C 1
ATOM 1313 O O . ALA A 1 166 ? -17.104 -7.571 11.516 1.00 97.62 166 ALA A O 1
ATOM 1314 N N . VAL A 1 167 ? -15.488 -9.002 10.859 1.00 98.25 167 VAL A N 1
ATOM 1315 C CA . VAL A 1 167 ? -15.308 -8.433 9.524 1.00 98.25 167 VAL A CA 1
ATOM 1316 C C . VAL A 1 167 ? -15.772 -9.471 8.515 1.00 98.25 167 VAL A C 1
ATOM 1318 O O . VAL A 1 167 ? -15.230 -10.573 8.454 1.00 98.25 167 VAL A O 1
ATOM 1321 N N . GLU A 1 168 ? -16.792 -9.130 7.741 1.00 98.12 168 GLU A N 1
ATOM 1322 C CA . GLU A 1 168 ? -17.416 -10.028 6.772 1.00 98.12 168 GLU A CA 1
ATOM 1323 C C . GLU A 1 168 ? -17.151 -9.514 5.361 1.00 98.12 168 GLU A C 1
ATOM 1325 O O . GLU A 1 168 ? -17.474 -8.369 5.051 1.00 98.12 168 GLU A O 1
ATOM 1330 N N . LEU A 1 169 ? -16.562 -10.348 4.502 1.00 97.88 169 LEU A N 1
ATOM 1331 C CA . LEU A 1 169 ? -16.423 -10.041 3.080 1.00 97.88 169 LEU A CA 1
ATOM 1332 C C . LEU A 1 169 ? -17.791 -10.193 2.407 1.00 97.88 169 LEU A C 1
ATOM 1334 O O . LEU A 1 169 ? -18.369 -11.278 2.421 1.00 97.88 169 LEU A O 1
ATOM 1338 N N . ILE A 1 170 ? -18.295 -9.104 1.835 1.00 98.44 170 ILE A N 1
ATOM 1339 C CA . ILE A 1 170 ? -19.604 -9.027 1.180 1.00 98.44 170 ILE A CA 1
ATOM 1340 C C . ILE A 1 170 ? -19.466 -9.188 -0.332 1.00 98.44 170 ILE A C 1
ATOM 1342 O O . ILE A 1 170 ? -20.236 -9.922 -0.946 1.00 98.44 170 ILE A O 1
ATOM 1346 N N . GLU A 1 171 ? -18.478 -8.523 -0.925 1.00 97.69 171 GLU A N 1
ATOM 1347 C CA . GLU A 1 171 ? -18.199 -8.584 -2.358 1.00 97.69 171 GLU A CA 1
ATOM 1348 C C . GLU A 1 171 ? -16.689 -8.558 -2.582 1.00 97.69 171 GLU A C 1
ATOM 1350 O O . GLU A 1 171 ? -15.969 -7.830 -1.898 1.00 97.69 171 GLU A O 1
ATOM 1355 N N . SER A 1 172 ? -16.227 -9.350 -3.54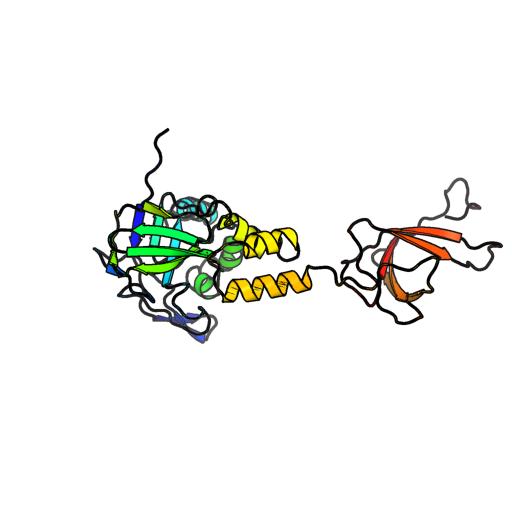3 1.00 96.38 172 SER A N 1
ATOM 1356 C CA . SER A 1 172 ? -14.853 -9.349 -4.032 1.00 96.38 172 SER A CA 1
ATOM 1357 C C . SER A 1 172 ? -14.872 -9.566 -5.537 1.00 96.38 172 SER A C 1
ATOM 1359 O O . SER A 1 172 ? -15.753 -10.252 -6.060 1.00 96.38 172 SER A O 1
ATOM 1361 N N . ASP A 1 173 ? -13.900 -8.979 -6.218 1.00 94.94 173 ASP A N 1
ATOM 1362 C CA . ASP A 1 173 ? -13.693 -9.135 -7.649 1.00 94.94 173 ASP A CA 1
ATOM 1363 C C . ASP A 1 173 ? -12.363 -9.859 -7.876 1.00 94.94 173 ASP A C 1
ATOM 1365 O O . ASP A 1 173 ? -11.295 -9.310 -7.602 1.00 94.94 173 ASP A O 1
ATOM 1369 N N . GLU A 1 174 ? -12.419 -11.104 -8.353 1.00 92.12 174 GLU A N 1
ATOM 1370 C CA . GLU A 1 174 ? -11.226 -11.931 -8.567 1.00 92.12 174 GLU A CA 1
ATOM 1371 C C . GLU A 1 174 ? -10.298 -11.381 -9.661 1.00 92.12 174 GLU A C 1
ATOM 1373 O O . GLU A 1 174 ? -9.097 -11.669 -9.626 1.00 92.12 174 GLU A O 1
ATOM 1378 N N . ASP A 1 175 ? -10.827 -10.565 -10.581 1.00 92.12 175 ASP A N 1
ATOM 1379 C CA . ASP A 1 175 ? -10.050 -9.915 -11.639 1.00 92.12 175 ASP A CA 1
ATOM 1380 C C . ASP A 1 175 ? -9.289 -8.683 -11.120 1.00 92.12 175 ASP A C 1
ATOM 1382 O O . ASP A 1 175 ? -8.269 -8.279 -11.693 1.00 92.12 175 ASP A O 1
ATOM 1386 N N . SER A 1 176 ? -9.741 -8.106 -10.002 1.00 96.06 176 SER A N 1
ATOM 1387 C CA . SER A 1 176 ? -9.059 -7.002 -9.333 1.00 96.06 176 SER A CA 1
ATOM 1388 C C . SER A 1 176 ? -7.800 -7.482 -8.597 1.00 96.06 176 SER A C 1
ATOM 1390 O O . SER A 1 176 ? -7.716 -8.583 -8.044 1.00 96.06 176 SER A O 1
ATOM 1392 N N . VAL A 1 177 ? -6.766 -6.637 -8.593 1.00 97.12 177 VAL A N 1
ATOM 1393 C CA . VAL A 1 177 ? -5.475 -6.989 -7.983 1.00 97.12 177 VAL A CA 1
ATOM 1394 C C . VAL A 1 177 ? -5.545 -6.992 -6.459 1.00 97.12 177 VAL A C 1
ATOM 1396 O O . VAL A 1 177 ? -6.298 -6.228 -5.848 1.00 97.12 177 VAL A O 1
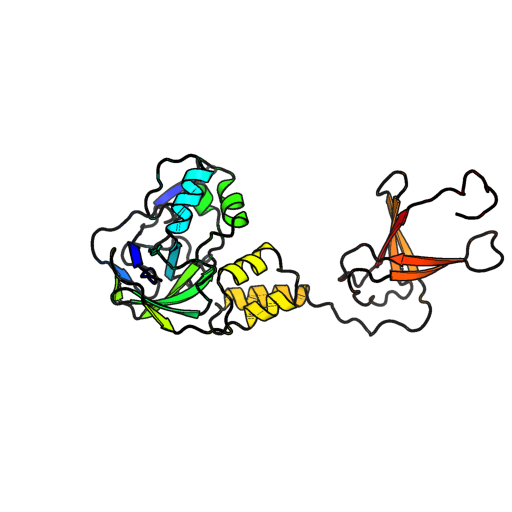ATOM 1399 N N . THR A 1 178 ? -4.691 -7.804 -5.831 1.00 98.25 178 THR A N 1
ATOM 1400 C CA . THR A 1 178 ? -4.472 -7.709 -4.383 1.00 98.25 178 THR A CA 1
ATOM 1401 C C . THR A 1 178 ? -3.802 -6.382 -4.025 1.00 98.25 178 THR A C 1
ATOM 1403 O O . THR A 1 178 ? -3.111 -5.765 -4.845 1.00 98.25 178 THR A O 1
ATOM 1406 N N . ILE A 1 179 ? -3.951 -5.937 -2.779 1.00 98.12 179 ILE A N 1
ATOM 1407 C CA . ILE A 1 179 ? -3.233 -4.759 -2.286 1.00 98.12 179 ILE A CA 1
ATOM 1408 C C . ILE A 1 179 ? -1.720 -4.992 -2.351 1.00 98.12 179 ILE A C 1
ATOM 1410 O O . ILE A 1 179 ? -0.989 -4.083 -2.733 1.00 98.12 179 ILE A O 1
ATOM 1414 N N . ALA A 1 180 ? -1.239 -6.207 -2.082 1.00 97.88 180 ALA A N 1
ATOM 1415 C CA . ALA A 1 180 ? 0.171 -6.562 -2.214 1.00 97.88 180 ALA A CA 1
ATOM 1416 C C . ALA A 1 180 ? 0.666 -6.459 -3.666 1.00 97.88 180 ALA A C 1
ATOM 1418 O O . ALA A 1 180 ? 1.762 -5.947 -3.901 1.00 97.88 180 ALA A O 1
ATOM 1419 N N . ASP A 1 181 ? -0.136 -6.890 -4.647 1.00 97.06 181 ASP A N 1
ATOM 1420 C CA . ASP A 1 181 ? 0.178 -6.708 -6.068 1.00 97.06 181 ASP A CA 1
ATOM 1421 C C . ASP A 1 181 ? 0.275 -5.225 -6.423 1.00 97.06 181 ASP A C 1
ATOM 1423 O O . ASP A 1 181 ? 1.243 -4.809 -7.058 1.00 97.06 181 ASP A O 1
ATOM 1427 N N . PHE A 1 182 ? -0.686 -4.411 -5.980 1.00 97.00 182 PHE A N 1
ATOM 1428 C CA . PHE A 1 182 ? -0.657 -2.970 -6.218 1.00 97.00 182 PHE A CA 1
ATOM 1429 C C . PHE A 1 182 ? 0.590 -2.333 -5.578 1.00 97.00 182 PHE A C 1
ATOM 1431 O O . PHE A 1 182 ? 1.327 -1.597 -6.235 1.00 97.00 182 PHE A O 1
ATOM 1438 N N . ILE A 1 183 ? 0.898 -2.676 -4.327 1.00 96.62 183 ILE A N 1
ATOM 1439 C CA . ILE A 1 183 ? 2.111 -2.218 -3.641 1.00 96.62 183 ILE A CA 1
ATOM 1440 C C . ILE A 1 183 ? 3.365 -2.581 -4.442 1.00 96.62 183 ILE A C 1
ATOM 1442 O O . ILE A 1 183 ? 4.207 -1.713 -4.665 1.00 96.62 183 ILE A O 1
ATOM 1446 N N . ARG A 1 184 ? 3.481 -3.820 -4.934 1.00 96.00 184 ARG A N 1
ATOM 1447 C CA . ARG A 1 184 ? 4.624 -4.248 -5.755 1.00 96.00 184 ARG A CA 1
ATOM 1448 C C . ARG A 1 184 ? 4.769 -3.389 -7.012 1.00 96.00 184 ARG A C 1
ATOM 1450 O O . ARG A 1 184 ? 5.865 -2.903 -7.284 1.00 96.00 184 ARG A O 1
ATOM 1457 N N . VAL A 1 185 ? 3.675 -3.140 -7.735 1.00 94.56 185 VAL A N 1
ATOM 1458 C CA . VAL A 1 185 ? 3.706 -2.294 -8.940 1.00 94.56 185 VAL A CA 1
ATOM 1459 C C . VAL A 1 185 ? 4.117 -0.863 -8.611 1.00 94.56 185 VAL A C 1
ATOM 1461 O O . VAL A 1 185 ? 4.937 -0.277 -9.313 1.00 94.56 185 VAL A O 1
ATOM 1464 N N . TYR A 1 186 ? 3.596 -0.305 -7.520 1.00 93.38 186 TYR A N 1
ATOM 1465 C CA . TYR A 1 186 ? 3.959 1.036 -7.076 1.00 93.38 186 TYR A CA 1
ATOM 1466 C C . TYR A 1 186 ? 5.447 1.152 -6.704 1.00 93.38 186 TYR A C 1
ATOM 1468 O O . TYR A 1 186 ? 6.088 2.147 -7.041 1.00 93.38 186 TYR A O 1
ATOM 1476 N N . LEU A 1 187 ? 6.001 0.149 -6.017 1.00 90.75 187 LEU A N 1
ATOM 1477 C CA . LEU A 1 187 ? 7.367 0.194 -5.490 1.00 90.75 187 LEU A CA 1
ATOM 1478 C C . LEU A 1 187 ? 8.441 -0.233 -6.492 1.00 90.75 187 LEU A C 1
ATOM 1480 O O . LEU A 1 187 ? 9.560 0.276 -6.426 1.00 90.75 187 LEU A O 1
ATOM 1484 N N . HIS A 1 188 ? 8.127 -1.172 -7.383 1.00 89.81 188 HIS A N 1
ATOM 1485 C CA . HIS A 1 188 ? 9.133 -1.869 -8.187 1.00 89.81 188 HIS A CA 1
ATOM 1486 C C . HIS A 1 188 ? 8.812 -1.853 -9.681 1.00 89.81 188 HIS A C 1
ATOM 1488 O O . HIS A 1 188 ? 9.690 -1.538 -10.478 1.00 89.81 188 HIS A O 1
ATOM 1494 N N . ASP A 1 189 ? 7.553 -2.083 -10.061 1.00 89.06 189 ASP A N 1
ATOM 1495 C CA . ASP A 1 189 ? 7.198 -2.357 -11.463 1.00 89.06 189 ASP A CA 1
ATOM 1496 C C . ASP A 1 189 ? 6.524 -1.166 -12.171 1.00 89.06 189 ASP A C 1
ATOM 1498 O O . ASP A 1 189 ? 5.836 -1.327 -13.177 1.00 89.06 189 ASP A O 1
ATOM 1502 N N . SER A 1 190 ? 6.730 0.064 -11.683 1.00 86.00 190 SER A N 1
ATOM 1503 C CA . SER A 1 190 ? 6.118 1.281 -12.255 1.00 86.00 190 SER A CA 1
ATOM 1504 C C . SER A 1 190 ? 6.591 1.619 -13.679 1.00 86.00 190 SER A C 1
ATOM 1506 O O . SER A 1 190 ? 6.056 2.528 -14.315 1.00 86.00 190 SER A O 1
ATOM 1508 N N . HIS A 1 191 ? 7.585 0.885 -14.183 1.00 83.38 191 HIS A N 1
ATOM 1509 C CA . HIS A 1 191 ? 8.088 0.953 -15.551 1.00 83.38 191 HIS A CA 1
ATOM 1510 C C . HIS A 1 191 ? 7.566 -0.175 -16.454 1.00 83.38 191 HIS A C 1
ATOM 1512 O O . HIS A 1 191 ? 7.919 -0.200 -17.628 1.00 83.38 191 HIS A O 1
ATOM 1518 N N . ASP A 1 192 ? 6.825 -1.156 -15.926 1.00 86.44 192 ASP A N 1
ATOM 1519 C CA . ASP A 1 192 ? 6.334 -2.303 -16.694 1.00 86.44 192 ASP A CA 1
ATOM 1520 C C . ASP A 1 192 ? 4.888 -2.059 -17.164 1.00 86.44 192 ASP A C 1
ATOM 1522 O O . ASP A 1 192 ? 3.962 -2.042 -16.344 1.00 86.44 192 ASP A O 1
ATOM 1526 N N . PRO A 1 193 ? 4.649 -1.903 -18.482 1.00 88.75 193 PRO A N 1
ATOM 1527 C CA . PRO A 1 193 ? 3.309 -1.680 -19.010 1.00 88.75 193 PRO A CA 1
ATOM 1528 C C . PRO A 1 193 ? 2.310 -2.784 -18.652 1.00 88.75 193 PRO A C 1
ATOM 1530 O O . PRO A 1 193 ? 1.130 -2.488 -18.465 1.00 88.75 193 PRO A O 1
ATOM 1533 N N . ALA A 1 194 ? 2.749 -4.046 -18.564 1.00 90.38 194 ALA A N 1
ATOM 1534 C CA . ALA A 1 194 ? 1.856 -5.163 -18.260 1.00 90.38 194 ALA A CA 1
ATOM 1535 C C . ALA A 1 194 ? 1.349 -5.086 -16.812 1.00 90.38 194 ALA A C 1
ATOM 1537 O O . ALA A 1 194 ? 0.141 -5.158 -16.570 1.00 90.38 194 ALA A O 1
ATOM 1538 N N . SER A 1 195 ? 2.257 -4.852 -15.866 1.00 92.81 195 SER A N 1
ATOM 1539 C CA . SER A 1 195 ? 1.938 -4.637 -14.454 1.00 92.81 195 SER A CA 1
ATOM 1540 C C . SER A 1 195 ? 1.014 -3.437 -14.236 1.00 92.81 195 SER A C 1
ATOM 1542 O O . SER A 1 195 ? 0.010 -3.550 -13.531 1.00 92.81 195 SER A O 1
ATOM 1544 N N . LEU A 1 196 ? 1.287 -2.305 -14.891 1.00 94.75 196 LEU A N 1
ATOM 1545 C CA . LEU A 1 196 ? 0.446 -1.106 -14.800 1.00 94.75 196 LEU A CA 1
ATOM 1546 C C . LEU A 1 196 ? -0.971 -1.349 -15.337 1.00 94.75 196 LEU A C 1
ATOM 1548 O O . LEU A 1 196 ? -1.948 -0.986 -14.680 1.00 94.75 196 LEU A O 1
ATOM 1552 N N . LYS A 1 197 ? -1.093 -2.000 -16.502 1.00 94.50 197 LYS A N 1
ATOM 1553 C CA . LYS A 1 197 ? -2.391 -2.365 -17.098 1.00 94.50 197 LYS A CA 1
ATOM 1554 C C . LYS A 1 197 ? -3.199 -3.279 -16.185 1.00 94.50 197 LYS A C 1
ATOM 1556 O O . LYS A 1 197 ? -4.405 -3.093 -16.068 1.00 94.50 197 LYS A O 1
ATOM 1561 N N . ARG A 1 198 ? -2.538 -4.220 -15.506 1.00 94.62 198 ARG A N 1
ATOM 1562 C CA . ARG A 1 198 ? -3.195 -5.129 -14.563 1.00 94.62 198 ARG A CA 1
ATOM 1563 C C . ARG A 1 198 ? -3.825 -4.379 -13.389 1.00 94.62 198 ARG A C 1
ATOM 1565 O O . ARG A 1 198 ? -4.974 -4.640 -13.063 1.00 94.62 198 ARG A O 1
ATOM 1572 N N . VAL A 1 199 ? -3.120 -3.419 -12.785 1.00 95.75 199 VAL A N 1
ATOM 1573 C CA . VAL A 1 199 ? -3.701 -2.607 -11.698 1.00 95.75 199 VAL A CA 1
ATOM 1574 C C . VAL A 1 199 ? -4.837 -1.723 -12.225 1.00 95.75 199 VAL A C 1
ATOM 1576 O O . VAL A 1 199 ? -5.898 -1.666 -11.608 1.00 95.75 199 VAL A O 1
ATOM 1579 N N . LEU A 1 200 ? -4.652 -1.087 -13.389 1.00 95.06 200 LEU A N 1
ATOM 1580 C CA . LEU A 1 200 ? -5.653 -0.217 -14.029 1.00 95.06 200 LEU A CA 1
ATOM 1581 C C . LEU A 1 200 ? -6.963 -0.928 -14.400 1.00 95.06 200 LEU A C 1
ATOM 1583 O O . LEU A 1 200 ? -7.998 -0.262 -14.489 1.00 95.06 200 LEU A O 1
ATOM 1587 N N . ALA A 1 201 ? -6.916 -2.246 -14.608 1.00 94.31 201 ALA A N 1
ATOM 1588 C CA . ALA A 1 201 ? -8.085 -3.080 -14.872 1.00 94.31 201 ALA A CA 1
ATOM 1589 C C . ALA A 1 201 ? -8.977 -3.290 -13.635 1.00 94.31 201 ALA A C 1
ATOM 1591 O O . ALA A 1 201 ? -10.122 -3.700 -13.793 1.00 94.31 201 ALA A O 1
ATOM 1592 N N . SER A 1 202 ? -8.494 -2.968 -12.428 1.00 94.44 202 SER A N 1
ATOM 1593 C CA . SER A 1 202 ? -9.298 -3.089 -11.205 1.00 94.44 202 SER A CA 1
ATOM 1594 C C . SER A 1 202 ? -10.477 -2.112 -11.248 1.00 94.44 202 SER A C 1
ATOM 1596 O O . SER A 1 202 ? -10.300 -0.910 -11.502 1.00 94.44 202 SER A O 1
ATOM 1598 N N . ARG A 1 203 ? -11.682 -2.633 -10.996 1.00 85.94 203 ARG A N 1
ATOM 1599 C CA . ARG A 1 203 ? -12.955 -1.923 -11.200 1.00 85.94 203 ARG A CA 1
ATOM 1600 C C . ARG A 1 203 ? -13.063 -0.654 -10.355 1.00 85.94 203 ARG A C 1
ATOM 1602 O O . ARG A 1 203 ? -13.390 0.411 -10.870 1.00 85.94 203 ARG A O 1
ATOM 1609 N N . ASP A 1 204 ? -12.723 -0.768 -9.076 1.00 87.81 204 ASP A N 1
ATOM 1610 C CA . ASP A 1 204 ? -12.958 0.250 -8.046 1.00 87.81 204 ASP A CA 1
ATOM 1611 C C . ASP A 1 204 ? -11.684 1.015 -7.639 1.00 87.81 204 ASP A C 1
ATOM 1613 O O . ASP A 1 204 ? -11.562 1.524 -6.525 1.00 87.81 204 ASP A O 1
ATOM 1617 N N . LEU A 1 205 ? -10.712 1.110 -8.551 1.00 87.44 205 LEU A N 1
ATOM 1618 C CA . LEU A 1 205 ? -9.491 1.885 -8.343 1.00 87.44 205 LEU A CA 1
ATOM 1619 C C . LEU A 1 205 ? -9.799 3.390 -8.230 1.00 87.44 205 LEU A C 1
ATOM 1621 O O . LEU A 1 205 ? -10.381 3.969 -9.148 1.00 87.44 205 LEU A O 1
ATOM 1625 N N . GLY A 1 206 ? -9.328 4.033 -7.157 1.00 80.81 206 GLY A N 1
ATOM 1626 C CA . GLY A 1 206 ? -9.535 5.467 -6.928 1.00 80.81 206 GLY A CA 1
ATOM 1627 C C . GLY A 1 206 ? -8.986 6.368 -8.049 1.00 80.81 206 GLY A C 1
ATOM 1628 O O . GLY A 1 206 ? -7.895 6.140 -8.582 1.00 80.81 206 GLY A O 1
ATOM 1629 N N . ASP A 1 207 ? -9.711 7.443 -8.369 1.00 83.69 207 ASP A N 1
ATOM 1630 C CA . ASP A 1 207 ? -9.447 8.307 -9.535 1.00 83.69 207 ASP A CA 1
ATOM 1631 C C . ASP A 1 207 ? -8.021 8.873 -9.583 1.00 83.69 207 ASP A C 1
ATOM 1633 O O . ASP A 1 207 ? -7.366 8.877 -10.627 1.00 83.69 207 ASP A O 1
ATOM 1637 N N . ALA A 1 208 ? -7.502 9.330 -8.439 1.00 84.81 208 ALA A N 1
ATOM 1638 C CA . ALA A 1 208 ? -6.152 9.883 -8.357 1.00 84.81 208 ALA A CA 1
ATOM 1639 C C . ALA A 1 208 ? -5.081 8.841 -8.724 1.00 84.81 208 ALA A C 1
ATOM 1641 O O . ALA A 1 208 ? -4.091 9.168 -9.385 1.00 84.81 208 ALA A O 1
ATOM 1642 N N . TRP A 1 209 ? -5.296 7.582 -8.333 1.00 90.31 209 TRP A N 1
ATOM 1643 C CA . TRP A 1 209 ? -4.417 6.479 -8.703 1.00 90.31 209 TRP A CA 1
ATOM 1644 C C . TRP A 1 209 ? -4.549 6.105 -10.163 1.00 90.31 209 TRP A C 1
ATOM 1646 O O . TRP A 1 209 ? -3.525 5.878 -10.803 1.00 90.31 209 TRP A O 1
ATOM 1656 N N . ARG A 1 210 ? -5.769 6.095 -10.707 1.00 91.06 210 ARG A N 1
ATOM 1657 C CA . ARG A 1 210 ? -5.989 5.865 -12.137 1.00 91.06 210 ARG A CA 1
ATOM 1658 C C . ARG A 1 210 ? -5.197 6.871 -12.973 1.00 91.06 210 ARG A C 1
ATOM 1660 O O . ARG A 1 210 ? -4.376 6.462 -13.789 1.00 91.06 210 ARG A O 1
ATOM 1667 N N . VAL A 1 211 ? -5.315 8.166 -12.671 1.00 91.25 211 VAL A N 1
ATOM 1668 C CA . VAL A 1 211 ? -4.553 9.228 -13.356 1.00 91.25 211 VAL A CA 1
ATOM 1669 C C . VAL A 1 211 ? -3.038 9.043 -13.194 1.00 91.25 211 VAL A C 1
ATOM 1671 O O . VAL A 1 211 ? -2.278 9.204 -14.154 1.00 91.25 211 VAL A O 1
ATOM 1674 N N . TYR A 1 212 ? -2.566 8.710 -11.987 1.00 91.25 212 TYR A N 1
ATOM 1675 C CA . TYR A 1 212 ? -1.143 8.461 -11.743 1.00 91.25 212 TYR A CA 1
ATOM 1676 C C . TYR A 1 212 ? -0.617 7.272 -12.563 1.00 91.25 212 TYR A C 1
ATOM 1678 O O . TYR A 1 212 ? 0.411 7.400 -13.233 1.00 91.25 212 TYR A O 1
ATOM 1686 N N . LEU A 1 213 ? -1.322 6.140 -12.542 1.00 93.75 213 LEU A N 1
ATOM 1687 C CA . LEU A 1 213 ? -0.920 4.912 -13.224 1.00 93.75 213 LEU A CA 1
ATOM 1688 C C . LEU A 1 213 ? -1.018 5.043 -14.745 1.00 93.75 213 LEU A C 1
ATOM 1690 O O . LEU A 1 213 ? -0.110 4.592 -15.430 1.00 93.75 213 LEU A O 1
ATOM 1694 N N . GLU A 1 214 ? -2.030 5.724 -15.287 1.00 94.06 214 GLU A N 1
ATOM 1695 C CA . GLU A 1 214 ? -2.115 6.042 -16.722 1.00 94.06 214 GLU A CA 1
ATOM 1696 C C . GLU A 1 214 ? -0.936 6.908 -17.179 1.00 94.06 214 GLU A C 1
ATOM 1698 O O . GLU A 1 214 ? -0.341 6.676 -18.234 1.00 94.06 214 GLU A O 1
ATOM 1703 N N . LYS A 1 215 ? -0.532 7.884 -16.356 1.00 92.56 215 LYS A N 1
ATOM 1704 C CA . LYS A 1 215 ? 0.661 8.694 -16.622 1.00 92.56 215 LYS A CA 1
ATOM 1705 C C . LYS A 1 215 ? 1.936 7.852 -16.594 1.00 92.56 215 LYS A C 1
ATOM 1707 O O . LYS A 1 215 ? 2.830 8.113 -17.398 1.00 92.56 215 LYS A O 1
ATOM 1712 N N . MET A 1 216 ? 2.057 6.896 -15.670 1.00 91.25 216 MET A N 1
ATOM 1713 C CA . MET A 1 216 ? 3.192 5.965 -15.651 1.00 91.25 216 MET A CA 1
ATOM 1714 C C . MET A 1 216 ? 3.155 5.043 -16.868 1.00 91.25 216 MET A C 1
ATOM 1716 O O . MET A 1 216 ? 4.178 4.882 -17.524 1.00 91.25 216 MET A O 1
ATOM 1720 N N . LEU A 1 217 ? 1.977 4.547 -17.248 1.00 91.75 217 LEU A N 1
ATOM 1721 C CA . LEU A 1 217 ? 1.800 3.668 -18.397 1.00 91.75 217 LEU A CA 1
ATOM 1722 C C . LEU A 1 217 ? 2.225 4.363 -19.684 1.00 91.75 217 LEU A C 1
ATOM 1724 O O . LEU A 1 217 ? 3.022 3.814 -20.428 1.00 91.75 217 LEU A O 1
ATOM 1728 N N . LYS A 1 218 ? 1.809 5.613 -19.892 1.00 88.81 218 LYS A N 1
ATOM 1729 C CA . LYS A 1 218 ? 2.233 6.406 -21.052 1.00 88.81 218 LYS A CA 1
ATOM 1730 C C . LYS A 1 218 ? 3.753 6.615 -21.127 1.00 88.81 218 LYS A C 1
ATOM 1732 O O . LYS A 1 218 ? 4.283 6.817 -22.213 1.00 88.81 218 LYS A O 1
ATOM 1737 N N . LYS A 1 219 ? 4.453 6.628 -19.987 1.00 83.81 219 LYS A N 1
ATOM 1738 C CA . LYS A 1 219 ? 5.924 6.724 -19.938 1.00 83.81 219 LYS A CA 1
ATOM 1739 C C . LYS A 1 219 ? 6.612 5.374 -20.138 1.00 83.81 219 LYS A C 1
ATOM 1741 O O . LYS A 1 219 ? 7.734 5.341 -20.633 1.00 83.81 219 LYS A O 1
ATOM 1746 N N . ALA A 1 220 ? 5.979 4.306 -19.665 1.00 81.12 220 ALA A N 1
ATOM 1747 C CA . ALA A 1 220 ? 6.479 2.942 -19.724 1.00 81.12 220 ALA A CA 1
ATOM 1748 C C . ALA A 1 220 ? 6.264 2.321 -21.107 1.00 81.12 220 ALA A C 1
ATOM 1750 O O . ALA A 1 220 ? 7.094 1.543 -21.572 1.00 81.12 220 ALA A O 1
ATOM 1751 N N . GLU A 1 221 ? 5.155 2.660 -21.767 1.00 78.06 221 GLU A N 1
ATOM 1752 C CA . GLU A 1 221 ? 4.889 2.227 -23.127 1.00 78.06 221 GLU A CA 1
ATOM 1753 C C . GLU A 1 221 ? 5.956 2.807 -24.053 1.00 78.06 221 GLU A C 1
ATOM 175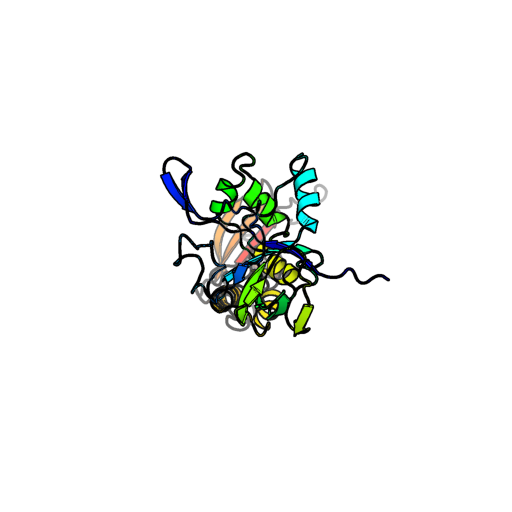5 O O . GLU A 1 221 ? 6.191 4.022 -24.042 1.00 78.06 221 GLU A O 1
ATOM 1760 N N . PRO A 1 222 ? 6.620 1.955 -24.850 1.00 62.62 222 PRO A N 1
ATOM 1761 C CA . PRO A 1 222 ? 7.568 2.440 -25.826 1.00 62.62 222 PRO A CA 1
ATOM 1762 C C . PRO A 1 222 ? 6.830 3.408 -26.743 1.00 62.62 222 PRO A C 1
ATOM 1764 O O . PRO A 1 222 ? 5.770 3.087 -27.288 1.00 62.62 222 PRO A O 1
ATOM 1767 N N . VAL A 1 223 ? 7.401 4.598 -26.929 1.00 57.78 223 VAL A N 1
ATOM 1768 C CA . VAL A 1 223 ? 6.990 5.452 -28.036 1.00 57.78 223 VAL A CA 1
ATOM 1769 C C . VAL A 1 223 ? 7.319 4.649 -29.285 1.00 57.78 223 VAL A C 1
ATOM 1771 O O . VAL A 1 223 ? 8.487 4.504 -29.649 1.00 57.78 223 VAL A O 1
ATOM 1774 N N . LEU A 1 224 ? 6.290 4.061 -29.896 1.00 51.38 224 LEU A N 1
ATOM 1775 C CA . LEU A 1 224 ? 6.391 3.436 -31.204 1.00 51.38 224 LEU A CA 1
ATOM 1776 C C . LEU A 1 224 ? 6.733 4.555 -32.192 1.00 51.38 224 LEU A C 1
ATOM 1778 O O . LEU A 1 224 ? 5.861 5.189 -32.782 1.00 51.38 224 LEU A O 1
ATOM 1782 N N . GLY A 1 225 ? 8.030 4.841 -32.312 1.00 54.16 225 GLY A N 1
ATOM 1783 C CA . GLY A 1 225 ? 8.587 5.522 -33.466 1.00 54.16 225 GLY A CA 1
ATOM 1784 C C . GLY A 1 225 ? 8.319 4.692 -34.725 1.00 54.16 225 GLY A C 1
ATOM 1785 O O . GLY A 1 225 ? 7.886 3.539 -34.622 1.00 54.16 225 GLY A O 1
ATOM 1786 N N . PRO A 1 226 ? 8.552 5.255 -35.922 1.00 53.28 226 PRO A N 1
ATOM 1787 C CA . PRO A 1 226 ? 8.408 4.502 -37.164 1.00 53.28 226 PRO A CA 1
ATOM 1788 C C . PRO A 1 226 ? 9.120 3.147 -37.046 1.00 53.28 226 PRO A C 1
ATOM 1790 O O . PRO A 1 226 ? 10.192 3.050 -36.447 1.00 53.28 226 PRO A O 1
ATOM 1793 N N . SER A 1 227 ? 8.473 2.101 -37.558 1.00 61.19 227 SER A N 1
ATOM 1794 C CA . SER A 1 227 ? 8.923 0.711 -37.510 1.00 61.19 227 SER A CA 1
ATOM 1795 C C . SER A 1 227 ? 10.326 0.567 -38.102 1.00 61.19 227 SER A C 1
ATOM 1797 O O . SER A 1 227 ? 10.465 0.393 -39.309 1.00 61.19 227 SER A O 1
ATOM 1799 N N . GLY A 1 228 ? 11.361 0.651 -37.265 1.00 70.12 228 GLY A N 1
ATOM 1800 C CA . GLY A 1 228 ? 12.745 0.489 -37.703 1.00 70.12 228 GLY A CA 1
ATOM 1801 C C . GLY A 1 228 ? 13.152 1.407 -38.863 1.00 70.12 228 GLY A C 1
ATOM 1802 O O . GLY A 1 228 ? 12.538 2.432 -39.156 1.00 70.12 228 GLY A O 1
ATOM 1803 N N . TRP A 1 229 ? 14.219 1.004 -39.537 1.00 85.00 229 TRP A N 1
ATOM 1804 C CA . TRP A 1 229 ? 14.586 1.463 -40.872 1.00 85.00 229 TRP A CA 1
ATOM 1805 C C . TRP A 1 229 ? 15.111 0.251 -41.651 1.00 85.00 229 TRP A C 1
ATOM 1807 O O . TRP A 1 229 ? 15.566 -0.724 -41.049 1.00 85.00 229 TRP A O 1
ATOM 1817 N N . GLU A 1 230 ? 15.054 0.292 -42.979 1.00 82.00 230 GLU A N 1
ATOM 1818 C CA . GLU A 1 230 ? 15.666 -0.744 -43.814 1.00 82.00 230 GLU A CA 1
ATOM 1819 C C . GLU A 1 230 ? 17.132 -0.402 -44.111 1.00 82.00 230 GLU A C 1
ATOM 1821 O O . GLU A 1 230 ? 17.464 0.728 -44.468 1.00 82.00 230 GLU A O 1
ATOM 1826 N N . GLY A 1 231 ? 18.020 -1.390 -43.981 1.00 88.31 231 GLY A N 1
ATOM 1827 C CA . GLY A 1 231 ? 19.441 -1.245 -44.305 1.00 88.31 231 GLY A CA 1
ATOM 1828 C C . GLY A 1 231 ? 20.272 -0.515 -43.243 1.00 88.31 231 GLY A C 1
ATOM 1829 O O . GLY A 1 231 ? 20.011 -0.597 -42.043 1.00 88.31 231 GLY A O 1
ATOM 1830 N N . PHE A 1 232 ? 21.338 0.154 -43.689 1.00 89.81 232 PHE A N 1
ATOM 1831 C CA . PHE A 1 232 ? 22.218 0.939 -42.820 1.00 89.81 232 PHE A CA 1
ATOM 1832 C C . PHE A 1 232 ? 21.742 2.387 -42.770 1.00 89.81 232 PHE A C 1
ATOM 1834 O O . PHE A 1 232 ? 21.327 2.947 -43.781 1.00 89.81 232 PHE A O 1
ATOM 1841 N N . ARG A 1 233 ? 21.834 2.983 -41.585 1.00 93.44 233 ARG A N 1
ATOM 1842 C CA . ARG A 1 233 ? 21.547 4.394 -41.335 1.00 93.44 233 ARG A CA 1
ATOM 1843 C C . ARG A 1 233 ? 22.800 5.038 -40.766 1.00 93.44 233 ARG A C 1
ATOM 1845 O O . ARG A 1 233 ? 23.514 4.389 -40.003 1.00 93.44 233 ARG A O 1
ATOM 1852 N N . GLU A 1 234 ? 23.066 6.275 -41.160 1.00 95.25 234 GLU A N 1
ATOM 1853 C CA . GLU A 1 234 ? 24.250 7.011 -40.721 1.00 95.25 234 GLU A CA 1
ATOM 1854 C C . GLU A 1 234 ? 24.056 7.570 -39.307 1.00 95.25 234 GLU A C 1
ATOM 1856 O O . GLU A 1 234 ? 22.999 8.111 -38.961 1.00 95.25 234 GLU A O 1
ATOM 1861 N N . PHE A 1 235 ? 25.092 7.418 -38.484 1.00 95.38 235 PHE A N 1
ATOM 1862 C CA . PHE A 1 235 ? 25.125 7.883 -37.102 1.00 95.38 235 PHE A CA 1
ATOM 1863 C C . PHE A 1 235 ? 26.418 8.634 -36.827 1.00 95.38 235 PHE A C 1
ATOM 1865 O O . PHE A 1 235 ? 27.498 8.238 -37.266 1.00 95.38 235 PHE A O 1
ATOM 1872 N N . VAL A 1 236 ? 26.311 9.658 -35.990 1.00 95.50 236 VAL A N 1
ATOM 1873 C CA . VAL A 1 236 ? 27.453 10.370 -35.427 1.00 95.50 236 VAL A CA 1
ATOM 1874 C C . VAL A 1 236 ? 27.654 9.967 -33.972 1.00 95.50 236 VAL A C 1
ATOM 1876 O O . VAL A 1 236 ? 26.699 9.722 -33.230 1.00 95.50 236 VAL A O 1
ATOM 1879 N N . VAL A 1 237 ? 28.915 9.911 -33.542 1.00 96.44 237 VAL A N 1
ATOM 1880 C CA . VAL A 1 237 ? 29.233 9.780 -32.118 1.00 96.44 237 VAL A CA 1
ATOM 1881 C C . VAL A 1 237 ? 29.083 11.152 -31.473 1.00 96.44 237 VAL A C 1
ATOM 1883 O O . VAL A 1 237 ? 29.990 11.976 -31.552 1.00 96.44 237 VAL A O 1
ATOM 1886 N N . ASP A 1 238 ? 27.943 11.367 -30.828 1.00 95.31 238 ASP A N 1
ATOM 1887 C CA . ASP A 1 238 ? 27.605 12.606 -30.126 1.00 95.31 238 ASP A CA 1
ATOM 1888 C C . ASP A 1 238 ? 28.421 12.759 -28.835 1.00 95.31 238 ASP A C 1
ATOM 1890 O O . ASP A 1 238 ? 28.967 13.819 -28.530 1.00 95.31 238 ASP A O 1
ATOM 1894 N N . ARG A 1 239 ? 28.575 11.659 -28.088 1.00 96.94 239 ARG A N 1
ATOM 1895 C CA . ARG A 1 239 ? 29.278 11.662 -26.801 1.00 96.94 239 ARG A CA 1
ATOM 1896 C C . ARG A 1 239 ? 30.023 10.357 -26.546 1.00 96.94 239 ARG A C 1
ATOM 1898 O O . ARG A 1 239 ? 29.552 9.274 -26.888 1.00 96.94 239 ARG A O 1
ATOM 1905 N N . LYS A 1 240 ? 31.178 10.461 -25.883 1.00 97.50 240 LYS A N 1
ATOM 1906 C CA . LYS A 1 240 ? 31.983 9.330 -25.393 1.00 97.50 240 LYS A CA 1
ATOM 1907 C C . LYS A 1 240 ? 32.152 9.435 -23.880 1.00 97.50 240 LYS A C 1
ATOM 1909 O O . LYS A 1 240 ? 32.495 10.505 -23.387 1.00 97.50 240 LYS A O 1
ATOM 1914 N N . VAL A 1 241 ? 31.936 8.339 -23.156 1.00 97.69 241 VAL A N 1
ATOM 1915 C CA . VAL A 1 241 ? 32.075 8.280 -21.691 1.00 97.69 241 VAL A CA 1
ATOM 1916 C C . VAL A 1 241 ? 32.972 7.106 -21.316 1.00 97.69 241 VAL A C 1
ATOM 1918 O O . VAL A 1 241 ? 32.690 5.966 -21.675 1.00 97.69 241 VAL A O 1
ATOM 1921 N N . ALA A 1 242 ? 34.069 7.376 -20.608 1.00 96.81 242 ALA A N 1
ATOM 1922 C CA . ALA A 1 242 ? 34.935 6.330 -20.075 1.00 96.81 242 ALA A CA 1
ATOM 1923 C C . ALA A 1 242 ? 34.292 5.718 -18.819 1.00 96.81 242 ALA A C 1
ATOM 1925 O O . ALA A 1 242 ? 34.237 6.367 -17.780 1.00 96.81 242 ALA A O 1
ATOM 1926 N N . GLU A 1 243 ? 33.810 4.478 -18.922 1.00 95.06 243 GLU A N 1
ATOM 1927 C CA . GLU A 1 243 ? 33.192 3.744 -17.803 1.00 95.06 243 GLU A CA 1
ATOM 1928 C C . GLU A 1 243 ? 34.258 3.073 -16.926 1.00 95.06 243 GLU A C 1
ATOM 1930 O O . GLU A 1 243 ? 34.097 2.896 -15.722 1.00 95.06 243 GLU A O 1
ATOM 1935 N N . SER A 1 244 ? 35.370 2.668 -17.545 1.00 95.19 244 SER A N 1
ATOM 1936 C CA . SER A 1 244 ? 36.533 2.097 -16.871 1.00 95.19 244 SER A CA 1
ATOM 1937 C C . SER A 1 244 ? 37.789 2.265 -17.731 1.00 95.19 244 SER A C 1
ATOM 1939 O O . SER A 1 244 ? 37.739 2.805 -18.835 1.00 95.19 244 SER A O 1
ATOM 1941 N N . LYS A 1 245 ? 38.931 1.738 -17.266 1.00 92.12 245 LYS A N 1
ATOM 1942 C CA . LYS A 1 245 ? 40.179 1.707 -18.053 1.00 92.12 245 LYS A CA 1
ATOM 1943 C C . LYS A 1 245 ? 40.046 0.952 -19.382 1.00 92.12 245 LYS A C 1
ATOM 1945 O O . LYS A 1 245 ? 40.853 1.172 -20.280 1.00 92.12 245 LYS A O 1
ATOM 1950 N N . THR A 1 246 ? 39.079 0.042 -19.498 1.00 93.50 246 THR A N 1
ATOM 1951 C CA . THR A 1 246 ? 38.912 -0.826 -20.673 1.00 93.50 246 THR A CA 1
ATOM 1952 C C . THR A 1 246 ? 37.543 -0.710 -21.327 1.00 93.50 246 THR A C 1
ATOM 1954 O O . THR A 1 246 ? 37.370 -1.268 -22.402 1.00 93.50 246 THR A O 1
ATOM 1957 N N . ILE A 1 247 ? 36.576 0.002 -20.740 1.00 96.44 247 ILE A N 1
ATOM 1958 C CA . ILE A 1 247 ? 35.212 0.125 -21.276 1.00 96.44 247 ILE A CA 1
ATOM 1959 C C . ILE A 1 247 ? 34.906 1.588 -21.585 1.00 96.44 247 ILE A C 1
ATOM 1961 O O . ILE A 1 247 ? 35.127 2.474 -20.758 1.00 96.44 247 ILE A O 1
ATOM 1965 N N . THR A 1 248 ? 34.370 1.844 -22.776 1.00 97.75 248 THR A N 1
ATOM 1966 C CA . THR A 1 248 ? 33.897 3.167 -23.197 1.00 97.75 248 THR A CA 1
ATOM 1967 C C . THR A 1 248 ? 32.479 3.059 -23.743 1.00 97.75 248 THR A C 1
ATOM 1969 O O . THR A 1 248 ? 32.202 2.216 -24.597 1.00 97.75 248 THR A O 1
ATOM 1972 N N . SER A 1 249 ? 31.594 3.923 -23.254 1.00 98.06 249 SER A N 1
ATOM 1973 C CA . SER A 1 249 ? 30.253 4.118 -23.796 1.00 98.06 249 SER A CA 1
ATOM 1974 C C . SER A 1 249 ? 30.266 5.15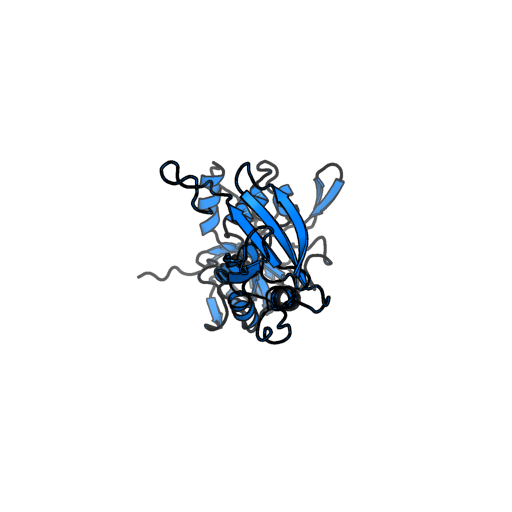0 -24.912 1.00 98.06 249 SER A C 1
ATOM 1976 O O . SER A 1 249 ? 30.876 6.214 -24.775 1.00 98.06 249 SER A O 1
ATOM 1978 N N . PHE A 1 250 ? 29.534 4.866 -25.981 1.00 97.38 250 PHE A N 1
ATOM 1979 C CA . PHE A 1 250 ? 29.322 5.760 -27.112 1.00 97.38 250 PHE A CA 1
ATOM 1980 C C . PHE A 1 250 ? 27.832 6.063 -27.228 1.00 97.38 250 PHE A C 1
ATOM 1982 O O . PHE A 1 250 ? 27.024 5.137 -27.267 1.00 97.38 250 PHE A O 1
ATOM 1989 N N . TYR A 1 251 ? 27.489 7.348 -27.282 1.00 97.25 251 TYR A N 1
ATOM 1990 C CA . TYR A 1 251 ? 26.142 7.835 -27.559 1.00 97.25 251 TYR A CA 1
ATOM 1991 C C . TYR A 1 251 ? 26.072 8.211 -29.035 1.00 97.25 251 TYR A C 1
ATOM 1993 O O . TYR A 1 251 ? 26.904 8.976 -29.529 1.00 97.25 251 TYR A O 1
ATOM 2001 N N . LEU A 1 252 ? 25.109 7.625 -29.731 1.00 96.50 252 LEU A N 1
ATOM 2002 C CA . LEU A 1 252 ? 24.990 7.635 -31.178 1.00 96.50 252 LEU A CA 1
ATOM 2003 C C . LEU A 1 252 ? 23.719 8.384 -31.556 1.00 96.50 252 LEU A C 1
ATOM 2005 O O . LEU A 1 252 ? 22.622 7.903 -31.270 1.00 96.50 252 LEU A O 1
ATOM 2009 N N . ARG A 1 253 ? 23.868 9.539 -32.205 1.00 95.75 253 ARG A N 1
ATOM 2010 C CA . ARG A 1 253 ? 22.750 10.298 -32.783 1.00 95.75 253 ARG A CA 1
ATOM 2011 C C . ARG A 1 253 ? 22.624 9.962 -34.265 1.00 95.75 253 ARG A C 1
ATOM 2013 O O . ARG A 1 253 ? 23.660 9.863 -34.927 1.00 95.75 253 ARG A O 1
ATOM 2020 N N . PRO A 1 254 ? 21.409 9.798 -34.807 1.00 94.56 254 PRO A N 1
ATOM 2021 C CA . PRO A 1 254 ? 21.251 9.650 -36.243 1.00 94.56 254 PRO A CA 1
ATOM 2022 C C . PRO A 1 254 ? 21.587 10.979 -36.927 1.00 94.56 254 PRO A C 1
ATOM 2024 O O . PRO A 1 254 ? 21.165 12.042 -36.468 1.00 94.56 254 PRO A O 1
ATOM 2027 N N . GLU A 1 255 ? 22.351 10.925 -38.017 1.00 95.69 255 GLU A N 1
ATOM 2028 C CA . GLU A 1 255 ? 22.785 12.133 -38.738 1.00 95.69 255 GLU A CA 1
ATOM 2029 C C . GLU A 1 255 ? 21.603 12.886 -39.374 1.00 95.69 255 GLU A C 1
ATOM 2031 O O . GLU A 1 255 ? 21.607 14.109 -39.455 1.00 95.69 255 GLU A O 1
ATOM 2036 N N . ASP A 1 256 ? 20.548 12.163 -39.758 1.00 91.56 256 ASP A N 1
ATOM 2037 C CA . ASP A 1 256 ? 19.323 12.719 -40.348 1.00 91.56 256 ASP A CA 1
ATOM 2038 C C . ASP A 1 256 ? 18.367 13.379 -39.329 1.00 91.56 256 ASP A C 1
ATOM 2040 O O . ASP A 1 256 ? 17.280 13.819 -39.707 1.00 91.56 256 ASP A O 1
ATOM 2044 N N . GLU A 1 257 ? 18.739 13.390 -38.043 1.00 89.00 257 GLU A N 1
ATOM 2045 C CA . GLU A 1 257 ? 17.983 13.926 -36.902 1.00 89.00 257 GLU A CA 1
ATOM 2046 C C . GLU A 1 257 ? 16.567 13.355 -36.700 1.00 89.00 257 GLU A C 1
ATOM 2048 O O . GLU A 1 257 ? 15.809 13.841 -35.855 1.00 89.00 257 GLU A O 1
ATOM 2053 N N . LYS A 1 258 ? 16.188 12.300 -37.430 1.00 87.62 258 LYS A N 1
ATOM 2054 C CA . LYS A 1 258 ? 14.881 11.654 -37.264 1.00 87.62 258 LYS A CA 1
ATOM 2055 C C . LYS A 1 258 ? 14.862 10.810 -35.985 1.00 87.62 258 LYS A C 1
ATOM 2057 O O . LYS A 1 258 ? 15.882 10.210 -35.638 1.00 87.62 258 LYS A O 1
ATOM 2062 N N . PRO A 1 259 ? 13.703 10.671 -35.317 1.00 85.81 259 PRO A N 1
ATOM 2063 C CA . PRO A 1 259 ? 13.602 9.892 -34.090 1.00 85.81 259 PRO A CA 1
ATOM 2064 C C . PRO A 1 259 ? 14.029 8.435 -34.299 1.00 85.81 259 PRO A C 1
ATOM 2066 O O . PRO A 1 259 ? 13.807 7.832 -35.355 1.00 85.81 259 PRO A O 1
ATOM 2069 N N . LEU A 1 260 ? 14.654 7.878 -33.271 1.00 88.56 260 LEU A N 1
ATOM 2070 C CA . LEU A 1 260 ? 15.017 6.474 -33.192 1.00 88.56 260 LEU A CA 1
ATOM 2071 C C . LEU A 1 260 ? 13.853 5.652 -32.620 1.00 88.56 260 LEU A C 1
ATOM 2073 O O . LEU A 1 260 ? 13.172 6.116 -31.702 1.00 88.56 260 LEU A O 1
ATOM 2077 N N . PRO A 1 261 ? 13.604 4.438 -33.139 1.00 86.06 261 PRO A N 1
ATOM 2078 C CA . PRO A 1 261 ? 12.632 3.536 -32.541 1.00 86.06 261 PRO A CA 1
ATOM 2079 C C . PRO A 1 261 ? 13.110 3.053 -31.166 1.00 86.06 261 PRO A C 1
ATOM 2081 O O . PRO A 1 261 ? 14.306 2.857 -30.939 1.00 86.06 261 PRO A O 1
ATOM 2084 N N . ALA A 1 262 ? 12.167 2.808 -30.259 1.00 84.50 262 ALA A N 1
ATOM 2085 C CA . ALA A 1 262 ? 12.463 2.097 -29.022 1.00 84.50 262 ALA A CA 1
ATOM 2086 C C . ALA A 1 262 ? 12.955 0.665 -29.313 1.00 84.50 262 ALA A C 1
ATOM 2088 O O . ALA A 1 262 ? 12.666 0.096 -30.370 1.00 84.50 262 ALA A O 1
ATOM 2089 N N . TYR A 1 263 ? 13.682 0.076 -28.365 1.00 84.50 263 TYR A N 1
ATOM 2090 C CA . TYR A 1 263 ? 14.234 -1.277 -28.474 1.00 84.50 263 TYR A CA 1
ATOM 2091 C C . TYR A 1 263 ? 13.859 -2.148 -27.266 1.00 84.50 263 TYR A C 1
ATOM 2093 O O . TYR A 1 263 ? 13.429 -1.655 -26.230 1.00 84.50 263 TYR A O 1
ATOM 2101 N N . LEU A 1 264 ? 13.994 -3.465 -27.387 1.00 82.19 264 LEU A N 1
ATOM 2102 C CA . LEU A 1 264 ? 13.796 -4.421 -26.297 1.00 82.19 264 LEU A CA 1
ATOM 2103 C C . LEU A 1 264 ? 15.124 -4.713 -25.578 1.00 82.19 264 LEU A C 1
ATOM 2105 O O . LEU A 1 264 ? 16.182 -4.695 -26.219 1.00 82.19 264 LEU A O 1
ATOM 2109 N N . PRO A 1 265 ? 15.100 -5.043 -24.272 1.00 81.56 265 PRO A N 1
ATOM 2110 C CA . PRO A 1 265 ? 16.290 -5.492 -23.558 1.00 81.56 265 PRO A CA 1
ATOM 2111 C C . PRO A 1 265 ? 17.016 -6.627 -24.297 1.00 81.56 265 PRO A C 1
ATOM 2113 O O . PRO A 1 265 ? 16.396 -7.590 -24.744 1.00 81.56 265 PRO A O 1
ATOM 2116 N N . GLY A 1 266 ? 18.339 -6.504 -24.435 1.00 83.00 266 GLY A N 1
ATOM 2117 C CA . GLY A 1 266 ? 19.181 -7.481 -25.136 1.00 83.00 266 GLY A CA 1
ATOM 2118 C C . GLY A 1 266 ? 19.268 -7.306 -26.658 1.00 83.00 266 GLY A C 1
ATOM 2119 O O . GLY A 1 266 ? 20.077 -7.989 -27.288 1.00 83.00 266 GLY A O 1
ATOM 2120 N N . GLN A 1 267 ? 18.507 -6.384 -27.261 1.00 91.00 267 GLN A N 1
ATOM 2121 C CA . GLN A 1 267 ? 18.685 -6.046 -28.675 1.00 91.00 267 GLN A CA 1
ATOM 2122 C C . GLN A 1 267 ? 20.059 -5.420 -28.947 1.00 91.00 267 GLN A C 1
ATOM 2124 O O . GLN A 1 267 ? 20.726 -4.863 -28.071 1.00 91.00 267 GLN A O 1
ATOM 2129 N N . PHE A 1 268 ? 20.491 -5.537 -30.197 1.00 93.06 268 PHE A N 1
ATOM 2130 C CA . PHE A 1 268 ? 21.797 -5.103 -30.662 1.00 93.06 268 PHE A CA 1
ATOM 2131 C C . PHE A 1 268 ? 21.683 -4.361 -31.987 1.00 93.06 268 PHE A C 1
ATOM 2133 O O . PHE A 1 268 ? 20.721 -4.533 -32.733 1.00 93.06 268 PHE A O 1
ATOM 2140 N N . LEU A 1 269 ? 22.710 -3.573 -32.292 1.00 92.31 269 LEU A N 1
ATOM 2141 C CA . LEU A 1 269 ? 22.901 -2.965 -33.601 1.00 92.31 269 LEU A CA 1
ATOM 2142 C C . LEU A 1 269 ? 24.123 -3.565 -34.284 1.00 92.31 269 LEU A C 1
ATOM 2144 O O . LEU A 1 269 ? 25.126 -3.883 -33.638 1.00 92.31 269 LEU A O 1
ATOM 2148 N N . THR A 1 270 ? 24.041 -3.677 -35.606 1.00 93.88 270 THR A N 1
ATOM 2149 C CA . THR A 1 270 ? 25.175 -4.021 -36.459 1.00 93.88 270 THR A CA 1
ATOM 2150 C C . THR A 1 270 ? 25.766 -2.749 -37.050 1.00 93.88 270 THR A C 1
ATOM 2152 O O . THR A 1 270 ? 25.109 -1.999 -37.765 1.00 93.88 270 THR A O 1
ATOM 2155 N N . PHE A 1 271 ? 27.037 -2.531 -36.753 1.00 93.81 271 PHE A N 1
ATOM 2156 C CA . PHE A 1 271 ? 27.835 -1.391 -37.158 1.00 93.81 271 PHE A CA 1
ATOM 2157 C C . PHE A 1 271 ? 28.688 -1.764 -38.356 1.00 93.81 271 PHE A C 1
ATOM 2159 O O . PHE A 1 271 ? 29.376 -2.786 -38.337 1.00 93.81 271 PHE A O 1
ATOM 2166 N N . ARG A 1 272 ? 28.687 -0.899 -39.367 1.00 94.12 272 ARG A N 1
ATOM 2167 C CA . ARG A 1 272 ? 29.619 -0.943 -40.490 1.00 94.12 272 ARG A CA 1
ATOM 2168 C C . ARG A 1 272 ? 30.563 0.246 -40.360 1.00 94.12 272 ARG A C 1
ATOM 2170 O O . ARG A 1 272 ? 30.132 1.384 -40.474 1.00 94.12 272 ARG A O 1
ATOM 2177 N N . LEU A 1 273 ? 31.833 -0.028 -40.087 1.00 90.56 273 LEU A N 1
ATOM 2178 C CA . LEU A 1 273 ? 32.837 0.984 -39.774 1.00 90.56 273 LEU A CA 1
ATOM 2179 C C . LEU A 1 273 ? 33.887 1.051 -40.880 1.00 90.56 273 LEU A C 1
ATOM 2181 O O . LEU A 1 273 ? 34.551 0.058 -41.182 1.00 90.56 273 LEU A O 1
ATOM 2185 N N . SER A 1 274 ? 34.076 2.236 -41.449 1.00 87.50 274 SER A N 1
ATOM 2186 C CA . SER A 1 274 ? 35.183 2.520 -42.364 1.00 87.50 274 SER A CA 1
ATOM 2187 C C . SER A 1 274 ? 36.412 2.923 -41.550 1.00 87.50 274 SER A C 1
ATOM 2189 O O . SER A 1 274 ? 36.518 4.060 -41.095 1.00 87.50 274 SER A O 1
ATOM 2191 N N . ILE A 1 275 ? 37.320 1.973 -41.315 1.00 85.12 275 ILE A N 1
ATOM 2192 C CA . ILE A 1 275 ? 38.515 2.183 -40.486 1.00 85.12 275 ILE A CA 1
ATOM 2193 C C . ILE A 1 275 ? 39.707 2.551 -41.386 1.00 85.12 275 ILE A C 1
ATOM 2195 O O . ILE A 1 275 ? 39.998 1.803 -42.323 1.00 85.12 275 ILE A O 1
ATOM 2199 N N . PRO A 1 276 ? 40.426 3.662 -41.120 1.00 86.25 276 PRO A N 1
ATOM 2200 C CA . PRO A 1 276 ? 41.633 4.012 -41.866 1.00 86.25 276 PRO A CA 1
ATOM 2201 C C . PRO A 1 276 ? 42.646 2.859 -41.895 1.00 86.25 276 PRO A C 1
ATOM 2203 O O . PRO A 1 276 ? 42.963 2.284 -40.858 1.00 86.25 276 PRO A O 1
ATOM 2206 N N . GLY A 1 277 ? 43.150 2.524 -43.085 1.00 84.44 277 GLY A N 1
ATOM 2207 C CA . GLY A 1 277 ? 44.106 1.428 -43.288 1.00 84.44 277 GLY A CA 1
ATOM 2208 C C . GLY A 1 277 ? 43.480 0.063 -43.603 1.00 84.44 277 GLY A C 1
ATOM 2209 O O . GLY A 1 277 ? 44.206 -0.847 -43.989 1.00 84.44 277 GLY A O 1
ATOM 2210 N N . HIS A 1 278 ? 42.155 -0.085 -43.513 1.00 79.88 278 HIS A N 1
ATOM 2211 C CA . HIS A 1 278 ? 41.455 -1.298 -43.942 1.00 79.88 278 HIS A CA 1
ATOM 2212 C C . HIS A 1 278 ? 40.932 -1.144 -45.376 1.00 79.88 278 HIS A C 1
ATOM 2214 O O . HIS A 1 278 ? 40.351 -0.120 -45.730 1.00 79.88 278 HIS A O 1
ATOM 2220 N N . SER A 1 279 ? 41.098 -2.182 -46.202 1.00 83.88 279 SER A N 1
ATOM 2221 C CA . SER A 1 279 ? 40.619 -2.202 -47.594 1.00 83.88 279 SER A CA 1
ATOM 2222 C C . SER A 1 279 ? 39.104 -2.408 -47.725 1.00 83.88 279 SER A C 1
ATOM 2224 O O . SER A 1 279 ? 38.542 -2.160 -48.789 1.00 83.88 279 SER A O 1
ATOM 2226 N N . SER A 1 280 ? 38.429 -2.837 -46.653 1.00 84.44 280 SER A N 1
ATOM 2227 C CA . SER A 1 280 ? 36.981 -3.060 -46.607 1.00 84.44 280 SER A CA 1
ATOM 2228 C C . SER A 1 280 ? 36.384 -2.637 -45.259 1.00 84.44 280 SER A C 1
ATOM 2230 O O . SER A 1 280 ? 37.069 -2.764 -44.239 1.00 84.44 280 SER A O 1
ATOM 2232 N N . PRO A 1 281 ? 35.106 -2.206 -45.210 1.00 87.94 281 PRO A N 1
ATOM 2233 C CA . PRO A 1 281 ? 34.441 -1.864 -43.957 1.00 87.94 281 PRO A CA 1
ATOM 2234 C C . PRO A 1 281 ? 34.421 -3.028 -42.965 1.00 87.94 281 PRO A C 1
ATOM 2236 O O . PRO A 1 281 ? 34.117 -4.169 -43.317 1.00 87.94 281 PRO A O 1
ATOM 2239 N N . VAL A 1 282 ? 34.694 -2.725 -41.700 1.00 89.06 282 VAL A N 1
ATOM 2240 C CA . VAL A 1 282 ? 34.639 -3.695 -40.610 1.00 89.06 282 VAL A CA 1
ATOM 2241 C C . VAL A 1 282 ? 33.218 -3.750 -40.070 1.00 89.06 282 VAL A C 1
ATOM 2243 O O . VAL A 1 282 ? 32.640 -2.725 -39.715 1.00 89.06 282 VAL A O 1
ATOM 2246 N N . THR A 1 283 ? 32.657 -4.957 -39.993 1.00 90.62 283 THR A N 1
ATOM 2247 C CA . THR A 1 283 ? 31.338 -5.179 -39.392 1.00 90.62 283 THR A CA 1
ATOM 2248 C C . THR A 1 283 ? 31.489 -5.677 -37.956 1.00 90.62 283 THR A C 1
ATOM 2250 O O . THR A 1 283 ? 32.271 -6.596 -37.686 1.00 90.62 283 THR A O 1
ATOM 2253 N N . ARG A 1 284 ? 30.762 -5.059 -37.023 1.00 90.94 284 ARG A N 1
ATOM 2254 C CA . ARG A 1 284 ? 30.696 -5.456 -35.608 1.00 90.94 284 ARG A CA 1
ATOM 2255 C C . ARG A 1 284 ? 29.271 -5.338 -35.098 1.00 90.94 284 ARG A C 1
ATOM 2257 O O . ARG A 1 284 ? 28.521 -4.490 -35.561 1.00 90.94 284 ARG A O 1
ATOM 2264 N N . THR A 1 285 ? 28.918 -6.160 -34.123 1.00 93.19 285 THR A N 1
ATOM 2265 C CA . THR A 1 285 ? 27.601 -6.125 -33.491 1.00 93.19 285 THR A CA 1
ATOM 2266 C C . THR A 1 285 ? 27.768 -5.826 -32.012 1.00 93.19 285 THR A C 1
ATOM 2268 O O . THR A 1 285 ? 28.571 -6.478 -31.347 1.00 93.19 285 THR A O 1
ATOM 2271 N N . TYR A 1 286 ? 27.010 -4.855 -31.505 1.00 95.31 286 TYR A N 1
ATOM 2272 C CA . TYR A 1 286 ? 27.031 -4.474 -30.095 1.00 95.31 286 TYR A CA 1
ATOM 2273 C C . TYR A 1 286 ? 25.613 -4.352 -29.550 1.00 95.31 286 TYR A C 1
ATOM 2275 O O . TYR A 1 286 ? 24.737 -3.776 -30.198 1.00 95.31 286 TYR A O 1
ATOM 2283 N N . SER A 1 287 ? 25.401 -4.889 -28.350 1.00 94.69 287 SER A N 1
ATOM 2284 C CA . SER A 1 287 ? 24.150 -4.738 -27.612 1.00 94.69 287 SER A CA 1
ATOM 2285 C C . SER A 1 287 ? 23.940 -3.294 -27.170 1.00 94.69 287 SER A C 1
ATOM 2287 O O . SER A 1 287 ? 24.887 -2.607 -26.778 1.00 94.69 287 SER A O 1
ATOM 2289 N N . LEU A 1 288 ? 22.685 -2.856 -27.210 1.00 95.25 288 LEU A N 1
ATOM 2290 C CA . LEU A 1 288 ? 22.271 -1.562 -26.687 1.00 95.25 288 LEU A CA 1
ATOM 2291 C C . LEU A 1 288 ? 22.323 -1.587 -25.156 1.00 95.25 288 LEU A C 1
ATOM 2293 O O . LEU A 1 288 ? 21.864 -2.539 -24.525 1.00 95.25 288 LEU A O 1
ATOM 2297 N N . SER A 1 289 ? 22.928 -0.559 -24.566 1.00 94.31 289 SER A N 1
ATOM 2298 C CA . SER A 1 289 ? 23.340 -0.543 -23.156 1.00 94.31 289 SER A CA 1
ATOM 2299 C C . SER A 1 289 ? 22.712 0.597 -22.346 1.00 94.31 289 SER A C 1
ATOM 2301 O O . SER A 1 289 ? 23.305 1.056 -21.368 1.00 94.31 289 SER A O 1
ATOM 2303 N N . ASP A 1 290 ? 21.540 1.077 -22.766 1.00 91.12 290 ASP A N 1
ATOM 2304 C CA . ASP A 1 290 ? 20.735 2.078 -22.049 1.00 91.12 290 ASP A CA 1
ATOM 2305 C C . ASP A 1 290 ? 19.263 1.670 -21.913 1.00 91.12 290 ASP A C 1
ATOM 2307 O O . ASP A 1 290 ? 18.863 0.584 -22.349 1.00 91.12 290 ASP A O 1
ATOM 2311 N N . SER A 1 291 ? 18.447 2.566 -21.359 1.00 83.00 291 SER A N 1
ATOM 2312 C CA . SER A 1 291 ? 16.991 2.457 -21.389 1.00 83.00 291 SER A CA 1
ATOM 2313 C C . SER A 1 291 ? 16.423 2.629 -22.815 1.00 83.00 291 SER A C 1
ATOM 2315 O O . SER A 1 291 ? 16.978 3.374 -23.622 1.00 83.00 291 SER A O 1
ATOM 2317 N N . PRO A 1 292 ? 15.304 1.967 -23.156 1.00 77.75 292 PRO A N 1
ATOM 2318 C CA . PRO A 1 292 ? 14.787 1.924 -24.527 1.00 77.75 292 PRO A CA 1
ATOM 2319 C C . PRO A 1 292 ? 14.047 3.188 -24.990 1.00 77.75 292 PRO A C 1
ATOM 2321 O O . PRO A 1 292 ? 13.593 3.240 -26.130 1.00 77.75 292 PRO A O 1
ATOM 2324 N N . ASN A 1 293 ? 13.917 4.203 -24.131 1.00 74.44 293 ASN A N 1
ATOM 2325 C CA . ASN A 1 293 ? 13.018 5.343 -24.334 1.00 74.44 293 ASN A CA 1
ATOM 2326 C C . ASN A 1 293 ? 13.759 6.652 -24.667 1.00 74.44 293 ASN A C 1
ATOM 2328 O O . ASN A 1 293 ? 13.304 7.734 -24.296 1.00 74.44 293 ASN A O 1
ATOM 2332 N N . HIS A 1 294 ? 14.886 6.553 -25.376 1.00 83.56 294 HIS A N 1
ATOM 2333 C CA . HIS A 1 294 ? 15.666 7.694 -25.864 1.00 83.56 294 HIS A CA 1
ATOM 2334 C C . HIS A 1 294 ? 15.487 7.852 -27.383 1.00 83.56 294 HIS A C 1
ATOM 2336 O O . HIS A 1 294 ? 16.232 7.246 -28.153 1.00 83.56 294 HIS A O 1
ATOM 2342 N N . PRO A 1 295 ? 14.493 8.629 -27.860 1.00 84.44 295 PRO A N 1
ATOM 2343 C CA . PRO A 1 295 ? 14.288 8.841 -29.297 1.00 84.44 295 PRO A CA 1
ATOM 2344 C C . PRO A 1 295 ? 15.440 9.598 -29.976 1.00 84.44 295 PRO A C 1
ATOM 2346 O O . PRO A 1 295 ? 15.512 9.638 -31.202 1.00 84.44 295 PRO A O 1
ATOM 2349 N N . GLU A 1 296 ? 16.316 10.229 -29.202 1.00 89.25 296 GLU A N 1
ATOM 2350 C CA . GLU A 1 296 ? 17.391 11.086 -29.677 1.00 89.25 296 GLU A CA 1
ATOM 2351 C C . GLU A 1 296 ? 18.744 10.373 -29.811 1.00 89.25 296 GLU A C 1
ATOM 2353 O O . GLU A 1 296 ? 19.577 10.839 -30.585 1.00 89.25 296 GLU A O 1
ATOM 2358 N N . TYR A 1 297 ? 18.989 9.270 -29.094 1.00 93.94 297 TYR A N 1
ATOM 2359 C CA . TYR A 1 297 ? 20.250 8.530 -29.192 1.00 93.94 297 TYR A CA 1
ATOM 2360 C C . TYR A 1 297 ? 20.105 7.041 -28.871 1.00 93.94 297 TYR A C 1
ATOM 2362 O O . TYR A 1 297 ? 19.225 6.615 -28.132 1.00 93.94 297 TYR A O 1
ATOM 2370 N N . TYR A 1 298 ? 21.074 6.261 -29.343 1.00 95.31 298 TYR A N 1
ATOM 2371 C CA . TYR A 1 298 ? 21.378 4.939 -28.799 1.00 95.31 298 TYR A CA 1
ATOM 2372 C C . TYR A 1 298 ? 22.700 4.944 -28.042 1.00 95.31 298 TYR A C 1
ATOM 2374 O O . TYR A 1 298 ? 23.605 5.708 -28.374 1.00 95.31 298 TYR A O 1
ATOM 2382 N N . ARG A 1 299 ? 22.835 4.069 -27.041 1.00 96.88 299 ARG A N 1
ATOM 2383 C CA . ARG A 1 299 ? 24.096 3.858 -26.320 1.00 96.88 299 ARG A CA 1
ATOM 2384 C C . ARG A 1 299 ? 24.608 2.446 -26.544 1.00 96.88 299 ARG A C 1
ATOM 2386 O O . ARG A 1 299 ? 23.849 1.484 -26.427 1.00 96.88 299 ARG A O 1
ATOM 2393 N N . VAL A 1 300 ? 25.910 2.331 -26.783 1.00 97.25 300 VAL A N 1
ATOM 2394 C CA . VAL A 1 300 ? 26.639 1.059 -26.731 1.00 97.25 300 VAL A CA 1
ATOM 2395 C C . VAL A 1 300 ? 27.853 1.191 -25.821 1.00 97.25 300 VAL A C 1
ATOM 2397 O O . VAL A 1 300 ? 28.590 2.175 -25.904 1.00 97.25 300 VAL A O 1
ATOM 2400 N N . SER A 1 301 ? 28.080 0.191 -24.973 1.00 97.06 301 SER A N 1
ATOM 2401 C CA . SER A 1 301 ? 29.234 0.112 -24.072 1.00 97.06 301 SER A CA 1
ATOM 2402 C C . SER A 1 301 ? 30.190 -0.963 -24.565 1.00 97.06 301 SER A C 1
ATOM 2404 O O . SER A 1 301 ? 29.876 -2.151 -24.523 1.00 97.06 301 SER A O 1
ATOM 2406 N N . ILE A 1 302 ? 31.365 -0.554 -25.041 1.00 95.44 302 ILE A N 1
ATOM 2407 C CA . ILE A 1 302 ? 32.305 -1.448 -25.721 1.00 95.44 302 ILE A CA 1
ATOM 2408 C C . ILE A 1 302 ? 33.557 -1.613 -24.867 1.00 95.44 302 ILE A C 1
ATOM 2410 O O . ILE A 1 302 ? 34.196 -0.634 -24.471 1.00 95.44 302 ILE A O 1
ATOM 2414 N N . LYS A 1 303 ? 33.924 -2.870 -24.602 1.00 94.19 303 LYS A N 1
ATOM 2415 C CA . LYS A 1 303 ? 35.198 -3.224 -23.975 1.00 94.19 303 LYS A CA 1
ATOM 2416 C C . LYS A 1 303 ? 36.293 -3.281 -25.039 1.00 94.19 303 LYS A C 1
ATOM 2418 O O . LYS A 1 303 ? 36.190 -4.044 -25.994 1.00 94.19 303 LYS A O 1
ATOM 2423 N N . ARG A 1 304 ? 37.363 -2.511 -24.852 1.00 88.81 304 ARG A N 1
ATOM 2424 C CA . ARG A 1 304 ? 38.591 -2.610 -25.639 1.00 88.81 304 ARG A CA 1
ATOM 2425 C C . ARG A 1 304 ? 39.322 -3.893 -25.260 1.00 88.81 304 ARG A C 1
ATOM 2427 O O . ARG A 1 304 ? 39.711 -4.065 -24.103 1.00 88.81 304 ARG A O 1
ATOM 2434 N N . LEU A 1 305 ? 39.524 -4.763 -26.241 1.00 82.69 305 LEU A N 1
ATOM 2435 C CA . LEU A 1 305 ? 40.392 -5.928 -26.127 1.00 82.69 305 LEU A CA 1
ATOM 2436 C C . LEU A 1 305 ? 41.689 -5.657 -26.905 1.00 82.69 305 LEU A C 1
ATOM 2438 O O . LEU A 1 305 ? 41.629 -5.040 -27.971 1.00 82.69 305 LEU A O 1
ATOM 2442 N N . PRO A 1 306 ? 42.863 -6.006 -26.353 1.00 76.75 306 PRO A N 1
ATOM 2443 C CA . PRO A 1 306 ? 44.104 -6.022 -27.118 1.00 76.75 306 PRO A CA 1
ATOM 2444 C C . PRO A 1 306 ? 44.123 -7.221 -28.077 1.00 76.75 306 PRO A C 1
ATOM 2446 O O . PRO A 1 306 ? 43.323 -8.147 -27.928 1.00 76.75 306 PRO A O 1
ATOM 2449 N N . ALA A 1 307 ? 45.052 -7.207 -29.036 1.00 73.25 307 ALA A N 1
ATOM 2450 C CA . ALA A 1 307 ? 45.347 -8.391 -29.837 1.00 73.25 307 ALA A CA 1
ATOM 2451 C C . ALA A 1 307 ? 45.793 -9.555 -28.922 1.00 73.25 307 ALA A C 1
ATOM 2453 O O . ALA A 1 307 ? 46.362 -9.293 -27.853 1.00 73.25 307 ALA A O 1
ATOM 2454 N N . PRO A 1 308 ? 45.543 -10.820 -29.307 1.00 74.50 308 PRO A N 1
ATOM 2455 C CA . PRO A 1 308 ? 46.060 -11.978 -28.583 1.00 74.50 308 PRO A CA 1
ATOM 2456 C C . PRO A 1 308 ? 47.587 -11.905 -28.435 1.00 74.50 308 PRO A C 1
ATOM 2458 O O . PRO A 1 308 ? 48.283 -11.516 -29.374 1.00 74.50 308 PRO A O 1
ATOM 2461 N N . GLU A 1 309 ? 48.118 -12.277 -27.266 1.00 72.25 309 GLU A N 1
ATOM 2462 C CA . GLU A 1 309 ? 49.562 -12.191 -26.972 1.00 72.25 309 GLU A CA 1
ATOM 2463 C C . GLU A 1 309 ? 50.419 -13.040 -27.925 1.00 72.25 309 GLU A C 1
ATOM 2465 O O . GLU A 1 309 ? 51.567 -12.701 -28.203 1.00 72.25 309 GLU A O 1
ATOM 2470 N N . ASP A 1 310 ? 49.852 -14.125 -28.446 1.00 78.25 310 ASP A N 1
ATOM 2471 C CA . ASP A 1 310 ? 50.475 -15.061 -29.375 1.00 78.25 310 ASP A CA 1
ATOM 2472 C C . ASP A 1 310 ? 50.360 -14.633 -30.848 1.00 78.25 310 ASP A C 1
ATOM 2474 O O . ASP A 1 310 ? 51.070 -15.178 -31.695 1.00 78.25 310 ASP A O 1
ATOM 2478 N N . GLN A 1 311 ? 49.487 -13.670 -31.173 1.00 65.81 311 GLN A N 1
ATOM 2479 C CA . GLN A 1 311 ? 49.190 -13.244 -32.548 1.00 65.81 311 GLN A CA 1
ATOM 2480 C C . GLN A 1 311 ? 48.968 -11.717 -32.626 1.00 65.81 311 GLN A C 1
ATOM 2482 O O . GLN A 1 311 ? 47.847 -11.258 -32.864 1.00 65.81 311 GLN A O 1
ATOM 2487 N N . PRO A 1 312 ? 50.036 -10.910 -32.457 1.00 66.88 312 PRO A N 1
ATOM 2488 C CA . PRO A 1 312 ? 49.941 -9.451 -32.347 1.00 66.88 312 PRO A CA 1
ATOM 2489 C C . PRO A 1 312 ? 49.498 -8.754 -33.643 1.00 66.88 312 PRO A C 1
ATOM 2491 O O . PRO A 1 312 ? 49.023 -7.621 -33.593 1.00 66.88 312 PRO A O 1
ATOM 2494 N N . ASP A 1 313 ? 49.633 -9.430 -34.787 1.00 68.44 313 ASP A N 1
ATOM 2495 C CA . ASP A 1 313 ? 49.265 -8.904 -36.106 1.00 68.44 313 ASP A CA 1
ATOM 2496 C C . ASP A 1 313 ? 47.773 -9.085 -36.436 1.00 68.44 313 ASP A C 1
ATOM 2498 O O . ASP A 1 313 ? 47.290 -8.572 -37.449 1.00 68.44 313 ASP A O 1
ATOM 2502 N N . ILE A 1 314 ? 47.019 -9.808 -35.598 1.00 64.88 314 ILE A N 1
ATOM 2503 C CA . ILE A 1 314 ? 45.577 -9.975 -35.785 1.00 64.88 314 ILE A CA 1
ATOM 2504 C C . ILE A 1 314 ? 44.842 -8.769 -35.184 1.00 64.88 314 ILE A C 1
ATOM 2506 O O . ILE A 1 314 ? 45.080 -8.416 -34.025 1.00 64.88 314 ILE A O 1
ATOM 2510 N N . PRO A 1 315 ? 43.921 -8.131 -35.936 1.00 56.88 315 PRO A N 1
ATOM 2511 C CA . PRO A 1 315 ? 43.085 -7.069 -35.396 1.00 56.88 315 PRO A CA 1
ATOM 2512 C C . PRO A 1 315 ? 42.269 -7.561 -34.187 1.00 56.88 315 PRO A C 1
ATOM 2514 O O . PRO A 1 315 ? 41.747 -8.676 -34.242 1.00 56.88 315 PRO A O 1
ATOM 2517 N N . PRO A 1 316 ? 42.108 -6.742 -33.134 1.00 56.81 316 PRO A N 1
ATOM 2518 C CA . PRO A 1 316 ? 41.309 -7.106 -31.966 1.00 56.81 316 PRO A CA 1
ATOM 2519 C C . PRO A 1 316 ? 39.807 -7.327 -32.240 1.00 56.81 316 PRO A C 1
ATOM 2521 O O . PRO A 1 316 ? 39.248 -6.849 -33.269 1.00 56.81 316 PRO A O 1
#

Sequence (316 aa):
MIVSMMKLLSVNVSLPKEVSYQGKTVTTAIFKDPVPGRVMVRRLNIDGDDQADRRVHGVGFEMATYAYPVEHYAFWERELNRESFPYGQFGENLTVSGLREDTVRVGDIFRIGGALLQVTQPRVPCYKLAMRMAEEPDFPARFQASGRMGFYLRVLEEGEIGAGDAVELIESDEDSVTIADFIRVYLHDSHDPASLKRVLASRDLGDAWRVYLEKMLKKAEPVLGPSGWEGFREFVVDRKVAESKTITSFYLRPEDEKPLPAYLPGQFLTFRLSIPGHSSPVTRTYSLSDSPNHPEYYRVSIKRLPAPEDQPDIPP

Foldseek 3Di:
DPLPFKFFAFFWAADWDWDDDPNDTDTATLPTAGDPDKWKQDQQEIVRHDGRDCVVCDVRQAFHFFEAEPVCQVVVCVVVVHPGDHPSLQVGRTHMYPDFLQVAFQQWWKDAAQWIKGWAAFAQDDCVSCVSVVVCNCVSVVQLVVLRGGTGIGTPGMDMHGRGTTIDGDDDDPQTDGNSLRSCCVPPVLLPLVSLVSNLPHDRHDPVVNVVSVVSNVVNDWPADPDADPDDFDWDQPDWDDPDPFKIKTKIFGPVQFFDGFDDAFDKDWDFADDPPDPGTDIDIFGFDDHRHGRGTTMGMDGDDQDPPVCNPDDD

pLDDT: mean 89.35, std 11.73, range [36.72, 98.69]